Protein AF-A0A0R3PI95-F1 (afdb_monomer)

Organism: Angiostrongylus costaricensis (NCBI:txid334426)

Mean predicted aligned error: 10.12 Å

Foldseek 3Di:
DDPPPDAAADEDEQQAQNPWCVRPVAGEHCDQDHDPDQDPNTGGHRYDHDDPVCLCVVPQVVLLVVCVVCVVVVHAYEYYEDNDDDDDDLPPPCVSVVSNVVSNCVVPPVVSVRDYAYEYADDDDVRDQDLVSVLVVQPEYEYHHADSNDGPPPPDPVVCVVCLDRVLVSLQSNQVSNPNYAYEYERPDDDPVVQVVCCVVVSHVHYDYDDD

Sequence (212 aa):
MRRDEALAVAQLSHAGRQTPCAVNPNPFSCSGVQLMVEWRSMGFRKPVTLTKQQIKTEVTDRFVYAAKFAQKQGWFLCCLRRTNVPIFMVDNRMRVITQIIEAIRKEIDASTGFLVEIKNSVGFQKDGLHIDDAKIMCEVMELSGGTMAKLAFQHMRDSTRKREAFFLAFAEKIRPVSKRTVVYVTDGWRTVPAMVRTVVDGTTDDIGFGRL

Nearest PDB structures (foldseek):
  7fev-assembly1_A  TM=8.059E-01  e=5.427E-16  Ascochyta rabiei
  1kbl-assembly1_A  TM=5.146E-01  e=5.438E-03  [Clostridium] symbiosum
  2r82-assembly1_A  TM=4.834E-01  e=2.114E-02  [Clostridium] symbiosum
  5bnk-assembly1_B  TM=4.905E-01  e=4.414E-01  Plasmodium falciparum
  6uav-assembly1_A  TM=2.536E-01  e=5.861E+00  Pseudomonas viridiflava

Structure (mmCIF, N/CA/C/O backbone):
data_AF-A0A0R3PI95-F1
#
_entry.id   AF-A0A0R3PI95-F1
#
loop_
_atom_site.group_PDB
_atom_site.id
_atom_site.type_symbol
_atom_site.label_atom_id
_atom_site.label_alt_id
_atom_site.label_comp_id
_atom_site.label_asym_id
_atom_site.label_entity_id
_atom_site.label_seq_id
_atom_site.pdbx_PDB_ins_code
_atom_site.Cartn_x
_atom_site.Cartn_y
_atom_site.Cartn_z
_atom_site.occupancy
_atom_site.B_iso_or_equiv
_atom_site.auth_seq_id
_atom_site.auth_comp_id
_atom_site.auth_asym_id
_atom_site.auth_atom_id
_atom_site.pdbx_PDB_model_num
ATOM 1 N N . MET A 1 1 ? -19.170 -12.569 -12.837 1.00 43.50 1 MET A N 1
ATOM 2 C CA . MET A 1 1 ? -17.982 -13.095 -13.542 1.00 43.50 1 MET A CA 1
ATOM 3 C C . MET A 1 1 ? -17.410 -11.959 -14.381 1.00 43.50 1 MET A C 1
ATOM 5 O O . MET A 1 1 ? -18.197 -11.299 -15.053 1.00 43.50 1 MET A O 1
ATOM 9 N N . ARG A 1 2 ? -16.117 -11.627 -14.253 1.00 57.62 2 ARG A N 1
ATOM 10 C CA . ARG A 1 2 ? -15.506 -10.562 -15.074 1.00 57.62 2 ARG A CA 1
ATOM 11 C C . ARG A 1 2 ? -15.348 -11.077 -16.505 1.00 57.6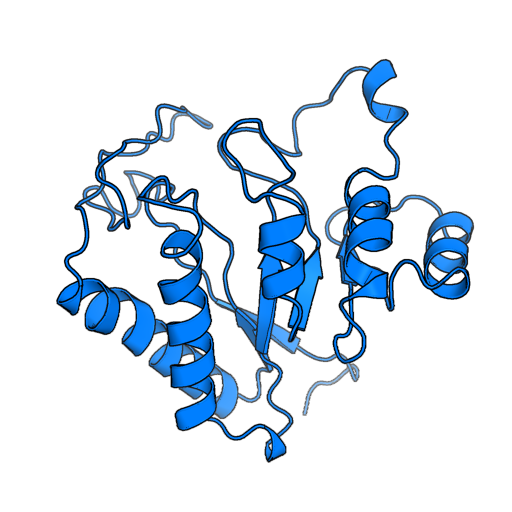2 2 ARG A C 1
ATOM 13 O O . ARG A 1 2 ? -15.027 -12.246 -16.672 1.00 57.62 2 ARG A O 1
ATOM 20 N N . ARG A 1 3 ? -15.650 -10.237 -17.498 1.00 64.88 3 ARG A N 1
ATOM 21 C CA . ARG A 1 3 ? -15.764 -10.653 -18.908 1.00 64.88 3 ARG A CA 1
ATOM 22 C C . ARG A 1 3 ? -14.422 -10.963 -19.579 1.00 64.88 3 ARG A C 1
ATOM 24 O O . ARG A 1 3 ? -14.419 -11.757 -20.506 1.00 64.88 3 ARG A O 1
ATOM 31 N N . ASP A 1 4 ? -13.321 -10.415 -19.062 1.00 81.50 4 ASP A N 1
ATOM 32 C CA . ASP A 1 4 ? -12.040 -10.366 -19.788 1.00 81.50 4 ASP A CA 1
ATOM 33 C C . ASP A 1 4 ? -10.883 -11.057 -19.039 1.00 81.50 4 ASP A C 1
ATOM 35 O O . ASP A 1 4 ? -9.730 -10.678 -19.207 1.00 81.50 4 ASP A O 1
ATOM 39 N N . GLU A 1 5 ? -11.182 -12.003 -18.137 1.00 81.81 5 GLU A N 1
ATOM 40 C CA . GLU A 1 5 ? -10.207 -12.772 -17.321 1.00 81.81 5 GLU A CA 1
ATOM 41 C C . GLU A 1 5 ? -9.282 -11.945 -16.399 1.00 81.81 5 GLU A C 1
ATOM 43 O O . GLU A 1 5 ? -8.582 -12.496 -15.551 1.00 81.81 5 GLU A O 1
ATOM 48 N N . ALA A 1 6 ? -9.335 -10.614 -16.474 1.00 81.56 6 ALA A N 1
ATOM 49 C CA . AL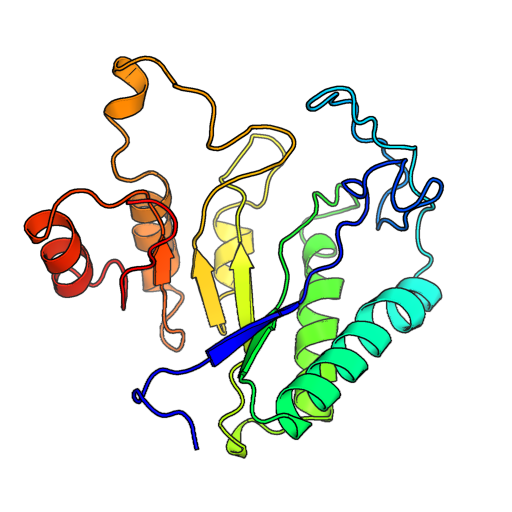A A 1 6 ? -8.528 -9.723 -15.660 1.00 81.56 6 ALA A CA 1
ATOM 50 C C . ALA A 1 6 ? -8.888 -9.787 -14.167 1.00 81.56 6 ALA A C 1
ATOM 52 O O . ALA A 1 6 ? -10.059 -9.768 -13.750 1.00 81.56 6 ALA A O 1
ATOM 53 N N . LEU A 1 7 ? -7.850 -9.748 -13.331 1.00 80.12 7 LEU A N 1
ATOM 54 C CA . LEU A 1 7 ? -8.002 -9.469 -11.914 1.00 80.12 7 LEU A CA 1
ATOM 55 C C . LEU A 1 7 ? -8.296 -7.974 -11.722 1.00 80.12 7 LEU A C 1
ATOM 57 O O . LEU A 1 7 ? -7.561 -7.113 -12.183 1.00 80.12 7 LEU A O 1
ATOM 61 N N . ALA A 1 8 ? -9.365 -7.654 -11.006 1.00 81.50 8 ALA A N 1
ATOM 62 C CA . ALA A 1 8 ? -9.692 -6.315 -10.561 1.00 81.50 8 ALA A CA 1
ATOM 63 C C . ALA A 1 8 ? -9.380 -6.228 -9.074 1.00 81.50 8 ALA A C 1
ATOM 65 O O . ALA A 1 8 ? -9.910 -6.967 -8.229 1.00 81.50 8 ALA A O 1
ATOM 66 N N . VAL A 1 9 ? -8.472 -5.306 -8.816 1.00 80.25 9 VAL A N 1
ATOM 67 C CA . VAL A 1 9 ? -7.889 -5.000 -7.528 1.00 80.25 9 VAL A CA 1
ATOM 68 C C . VAL A 1 9 ? -8.310 -3.572 -7.202 1.00 80.25 9 VAL A C 1
ATOM 70 O O . VAL A 1 9 ? -8.165 -2.671 -8.027 1.00 80.25 9 VAL A O 1
ATOM 73 N N . ALA A 1 10 ? -8.883 -3.359 -6.024 1.00 82.38 10 ALA A N 1
ATOM 74 C CA . ALA A 1 10 ? -9.245 -2.039 -5.535 1.00 82.38 10 ALA A CA 1
ATOM 75 C C . ALA A 1 10 ? -8.078 -1.451 -4.738 1.00 82.38 10 ALA A C 1
ATOM 77 O O . ALA A 1 10 ? -7.522 -2.125 -3.872 1.00 82.38 10 ALA A O 1
ATOM 78 N N . GLN A 1 11 ? -7.735 -0.186 -4.984 1.00 80.69 11 GLN A N 1
ATOM 79 C CA . GLN A 1 11 ? -6.771 0.533 -4.155 1.00 80.69 11 GLN A CA 1
ATOM 80 C C . GLN A 1 11 ? -7.492 1.265 -3.018 1.00 80.69 11 GLN A C 1
ATOM 82 O O . GLN A 1 11 ? -8.232 2.220 -3.261 1.00 80.69 11 GLN A O 1
ATOM 87 N N . LEU A 1 12 ? -7.222 0.882 -1.769 1.00 81.94 12 LEU A N 1
ATOM 88 C CA . LEU A 1 12 ? -7.669 1.642 -0.601 1.00 81.94 12 LEU A CA 1
ATOM 89 C C . LEU A 1 12 ? -6.598 2.645 -0.180 1.00 81.94 12 LEU A C 1
ATOM 91 O O . LEU A 1 12 ? -5.430 2.304 0.023 1.00 81.94 12 LEU A O 1
ATOM 95 N N . SER A 1 13 ? -7.002 3.904 -0.022 1.00 82.19 13 SER A N 1
ATOM 96 C CA . SER A 1 13 ? -6.094 4.987 0.347 1.00 82.19 13 SER A CA 1
ATOM 97 C C . SER A 1 13 ? -6.713 5.926 1.375 1.00 82.19 13 SER A C 1
ATOM 99 O O . SER A 1 13 ? -7.922 6.137 1.411 1.00 82.19 13 SER A O 1
ATOM 101 N N . HIS A 1 14 ? -5.852 6.505 2.208 1.00 80.81 14 HIS A N 1
ATOM 102 C CA . HIS A 1 14 ? -6.208 7.559 3.146 1.00 80.81 14 HIS A CA 1
ATOM 103 C C . HIS A 1 14 ? -5.220 8.705 2.948 1.00 80.81 14 HIS A C 1
ATOM 105 O O . HIS A 1 14 ? -4.046 8.551 3.270 1.00 80.81 14 HIS A O 1
ATOM 111 N N . ALA A 1 15 ? -5.683 9.840 2.415 1.00 79.81 15 ALA A N 1
ATOM 112 C CA . ALA A 1 15 ? -4.832 10.947 1.958 1.00 79.81 15 ALA A CA 1
ATOM 113 C C . ALA A 1 15 ? -4.095 11.695 3.092 1.00 79.81 15 ALA A C 1
ATOM 115 O O . ALA A 1 15 ? -3.121 12.413 2.846 1.00 79.81 15 ALA A O 1
ATOM 116 N N . GLY A 1 16 ? -4.526 11.527 4.342 1.00 84.75 16 GLY A N 1
ATOM 117 C CA . GLY A 1 16 ? -3.845 12.083 5.508 1.00 84.75 16 GLY A CA 1
ATOM 118 C C . GLY A 1 16 ? -3.628 13.596 5.389 1.00 84.75 16 GLY A C 1
ATOM 119 O O . GLY A 1 16 ? -4.492 14.327 4.904 1.00 84.75 16 GLY A O 1
ATOM 120 N N . ARG A 1 17 ? -2.418 14.069 5.710 1.00 82.56 17 ARG A N 1
ATOM 121 C CA . ARG A 1 17 ? -2.024 15.483 5.536 1.00 82.56 17 ARG A CA 1
ATOM 122 C C . ARG A 1 17 ? -1.996 15.991 4.085 1.00 82.56 17 ARG A C 1
ATOM 124 O O . ARG A 1 17 ? -1.762 17.174 3.871 1.00 82.56 17 ARG A O 1
ATOM 131 N N . GLN A 1 18 ? -2.163 15.108 3.099 1.00 82.19 18 GLN A N 1
ATOM 132 C CA . GLN A 1 18 ? -2.268 15.447 1.675 1.00 82.19 18 GLN A CA 1
ATOM 133 C C . GLN A 1 18 ? -3.729 15.529 1.215 1.00 82.19 18 GLN A C 1
ATOM 135 O O . GLN A 1 18 ? -3.994 15.558 0.017 1.00 82.19 18 GLN A O 1
ATOM 140 N N . THR A 1 19 ? -4.689 15.533 2.140 1.00 86.06 19 THR A N 1
ATOM 141 C CA . THR A 1 19 ? -6.094 15.764 1.800 1.00 86.06 19 THR A CA 1
ATOM 142 C C . THR A 1 19 ? -6.282 17.236 1.423 1.00 86.06 19 THR A C 1
ATOM 144 O O . THR A 1 19 ? -5.950 18.100 2.242 1.00 86.06 19 THR A O 1
ATOM 147 N N . PRO A 1 20 ? -6.788 17.555 0.217 1.00 86.69 20 PRO A N 1
ATOM 148 C CA . PRO A 1 20 ? -7.028 18.938 -0.185 1.00 86.69 20 PRO A CA 1
ATOM 149 C C . PRO A 1 20 ? -7.983 19.643 0.780 1.00 86.69 20 PRO A C 1
ATOM 151 O O . PRO A 1 20 ? -8.961 19.042 1.230 1.00 86.69 20 PRO A O 1
ATOM 154 N N . CYS A 1 21 ? -7.747 20.930 1.050 1.00 86.62 21 CYS A N 1
ATOM 155 C CA . CYS A 1 21 ? -8.585 21.710 1.966 1.00 86.62 21 CYS A CA 1
ATOM 156 C C . CYS A 1 21 ? -10.067 21.745 1.556 1.00 86.62 21 CYS A C 1
ATOM 158 O O . CYS A 1 21 ? -10.932 21.780 2.425 1.00 86.62 21 CYS A O 1
ATOM 160 N N . ALA A 1 22 ? -10.348 21.688 0.251 1.00 88.50 22 ALA A N 1
ATOM 161 C CA . ALA A 1 22 ? -11.697 21.635 -0.303 1.00 88.50 22 ALA A CA 1
ATOM 162 C C . ALA A 1 22 ? -12.422 20.304 -0.025 1.00 88.50 22 ALA A C 1
ATOM 164 O O . ALA A 1 22 ? -13.645 20.267 -0.036 1.00 88.50 22 ALA A O 1
ATOM 165 N N . VAL A 1 23 ? -11.679 19.217 0.222 1.00 89.50 23 VAL A N 1
ATOM 166 C CA . VAL A 1 23 ? -12.239 17.893 0.546 1.00 89.50 23 VAL A CA 1
ATOM 167 C C . VAL A 1 23 ? -12.442 17.754 2.050 1.00 89.50 23 VAL A C 1
ATOM 169 O O . VAL A 1 23 ? -13.496 17.316 2.500 1.00 89.50 23 VAL A O 1
ATOM 172 N N . ASN A 1 24 ? -11.428 18.114 2.838 1.00 89.00 24 ASN A N 1
ATOM 173 C CA . ASN A 1 24 ? -11.523 18.136 4.290 1.00 89.00 24 ASN A CA 1
ATOM 174 C C . ASN A 1 24 ? -10.611 19.243 4.848 1.00 89.00 24 ASN A C 1
ATOM 176 O O . ASN A 1 24 ? -9.387 19.141 4.708 1.00 89.00 24 ASN A O 1
ATOM 180 N N . PRO A 1 25 ? -11.163 20.280 5.505 1.00 88.12 25 PRO A N 1
ATOM 181 C CA . PRO A 1 25 ? -10.362 21.350 6.091 1.00 88.12 25 PRO A CA 1
ATOM 182 C C . PRO A 1 25 ? -9.597 20.915 7.351 1.00 88.12 25 PRO A C 1
ATOM 184 O O . PRO A 1 25 ? -8.635 21.583 7.719 1.00 88.12 25 PRO A O 1
ATOM 187 N N . ASN A 1 26 ? -9.981 19.803 7.985 1.00 89.69 26 ASN A N 1
ATOM 188 C CA . ASN A 1 26 ? -9.370 19.265 9.203 1.00 89.69 26 ASN A CA 1
ATOM 189 C C . ASN A 1 26 ? -8.971 17.791 9.001 1.00 89.69 26 ASN A C 1
ATOM 191 O O . ASN A 1 26 ? -9.555 16.896 9.619 1.00 89.69 26 ASN A O 1
ATOM 195 N N . PRO A 1 27 ? -8.013 17.489 8.106 1.00 88.81 27 PRO A N 1
ATOM 196 C CA . PRO A 1 27 ? -7.659 16.108 7.822 1.00 88.81 27 PRO A CA 1
ATOM 197 C C . PRO A 1 27 ? -6.919 15.463 8.990 1.00 88.81 27 PRO A C 1
ATOM 199 O O . PRO A 1 27 ? -6.141 16.114 9.683 1.00 88.81 27 PRO A O 1
ATOM 202 N N . PHE A 1 28 ? -7.101 14.160 9.178 1.00 88.00 28 PHE A N 1
ATOM 203 C CA . PHE A 1 28 ? -6.319 13.410 10.152 1.00 88.00 28 PHE A CA 1
ATOM 204 C C . PHE A 1 28 ? -4.924 13.076 9.628 1.00 88.00 28 PHE A C 1
ATOM 206 O O . PHE A 1 28 ? -4.723 12.829 8.440 1.00 88.00 28 PHE A O 1
ATOM 213 N N . SER A 1 29 ? -3.943 13.036 10.523 1.00 83.81 29 SER A N 1
ATOM 214 C CA . SER A 1 29 ? -2.590 12.582 10.214 1.00 83.81 29 SER A CA 1
ATOM 215 C C . SER A 1 29 ? -1.937 11.999 11.459 1.00 83.81 29 SER A C 1
ATOM 217 O O . SER A 1 29 ? -2.287 12.326 12.591 1.00 83.81 29 SER A O 1
ATOM 219 N N . CYS A 1 30 ? -0.924 11.166 11.254 1.00 75.62 30 CYS A N 1
ATOM 220 C CA . CYS A 1 30 ? -0.059 10.718 12.337 1.00 75.62 30 CYS A CA 1
ATOM 221 C C . CYS A 1 30 ? 0.865 11.834 12.846 1.00 75.62 30 CYS A C 1
ATOM 223 O O . CYS A 1 30 ? 1.532 11.620 13.841 1.00 75.62 30 CYS A O 1
ATOM 225 N N . SER A 1 31 ? 0.935 12.992 12.176 1.00 73.12 31 SER A N 1
ATOM 226 C CA . SER A 1 31 ? 1.684 14.176 12.615 1.00 73.12 31 SER A CA 1
ATOM 227 C C . SER A 1 31 ? 0.885 15.452 12.387 1.00 73.12 31 SER A C 1
ATOM 229 O O . SER A 1 31 ? 0.212 15.570 11.366 1.00 73.12 31 SER A O 1
ATOM 231 N N . GLY A 1 32 ? 1.039 16.440 13.270 1.00 81.44 32 GLY A N 1
ATOM 232 C CA . GLY A 1 32 ? 0.461 17.782 13.119 1.00 81.44 32 GLY A CA 1
ATOM 233 C C . GLY A 1 32 ? 1.214 18.686 12.132 1.00 81.44 32 GLY A C 1
ATOM 234 O O . GLY A 1 32 ? 1.062 19.907 12.183 1.00 81.44 32 GLY A O 1
ATOM 235 N N . VAL A 1 33 ? 2.073 18.117 11.276 1.00 81.50 33 VAL A N 1
ATOM 236 C CA . VAL A 1 33 ? 2.921 18.866 10.338 1.00 81.50 33 VAL A CA 1
ATOM 237 C C . VAL A 1 33 ? 2.165 19.099 9.035 1.00 81.50 33 VAL A C 1
ATOM 239 O O . VAL A 1 33 ? 1.917 18.159 8.272 1.00 81.50 33 VAL A O 1
ATOM 242 N N . GLN A 1 34 ? 1.848 20.361 8.759 1.00 83.50 34 GLN A N 1
ATOM 243 C CA . GLN A 1 34 ? 1.196 20.784 7.523 1.00 83.50 34 GLN A CA 1
ATOM 244 C C . GLN A 1 34 ? 2.077 20.512 6.296 1.00 83.50 34 GLN A C 1
ATOM 246 O O . GLN A 1 34 ? 3.303 20.625 6.345 1.00 83.50 34 GLN A O 1
ATOM 251 N N . LEU A 1 35 ? 1.445 20.143 5.181 1.00 80.50 35 LEU A N 1
ATOM 252 C CA . LEU A 1 35 ? 2.115 20.095 3.888 1.00 80.50 35 LEU A CA 1
ATOM 253 C C . LEU A 1 35 ? 2.125 21.504 3.276 1.00 80.50 35 LEU A C 1
ATOM 255 O O . LEU A 1 35 ? 1.092 21.990 2.830 1.00 80.50 35 LEU A O 1
ATOM 259 N N . MET A 1 36 ? 3.298 22.138 3.241 1.00 78.88 36 MET A N 1
ATOM 260 C CA . MET A 1 36 ? 3.493 23.496 2.707 1.00 78.88 36 MET A CA 1
ATOM 261 C C . MET A 1 36 ? 3.734 23.495 1.190 1.00 78.88 36 MET A C 1
ATOM 263 O O . MET A 1 36 ? 4.695 24.080 0.703 1.00 78.88 36 MET A O 1
ATOM 267 N N . VAL A 1 37 ? 2.899 22.769 0.447 1.00 73.25 37 VAL A N 1
ATOM 268 C CA . VAL A 1 37 ? 2.971 22.691 -1.019 1.00 73.25 37 VAL A CA 1
ATOM 269 C C . VAL A 1 37 ? 1.645 23.168 -1.581 1.00 73.25 37 VAL A C 1
ATOM 271 O O . VAL A 1 37 ? 0.600 22.669 -1.177 1.00 73.25 37 VAL A O 1
ATOM 274 N N . GLU A 1 38 ? 1.684 24.101 -2.523 1.00 66.00 38 GLU A N 1
ATOM 275 C CA . GLU A 1 38 ? 0.506 24.500 -3.289 1.00 66.00 38 GLU A CA 1
ATOM 276 C C . GLU A 1 38 ? 0.494 23.752 -4.621 1.00 66.00 38 GLU A C 1
ATOM 278 O O . GLU A 1 38 ? 1.481 23.741 -5.360 1.00 66.00 38 GLU A O 1
ATOM 283 N N . TRP A 1 39 ? -0.621 23.091 -4.930 1.00 60.69 39 TRP A N 1
ATOM 284 C CA . TRP A 1 39 ? -0.792 22.366 -6.187 1.00 60.69 39 TRP A CA 1
ATOM 285 C C . TRP A 1 39 ? -2.040 22.862 -6.902 1.00 60.69 39 TRP A C 1
ATOM 287 O O . TRP A 1 39 ? -3.135 22.670 -6.391 1.00 60.69 39 TRP A O 1
ATOM 297 N N . ARG A 1 40 ? -1.899 23.480 -8.084 1.00 64.06 40 ARG A N 1
ATOM 298 C CA . ARG A 1 40 ? -3.032 24.009 -8.879 1.00 64.06 40 ARG A CA 1
ATOM 299 C C . ARG A 1 40 ? -4.026 24.833 -8.037 1.00 64.06 40 ARG A C 1
ATOM 301 O O . ARG A 1 40 ? -5.230 24.602 -8.101 1.00 64.06 40 ARG A O 1
ATOM 308 N N . SER A 1 41 ? -3.509 25.730 -7.195 1.00 66.31 41 SER A N 1
ATOM 309 C CA . SER A 1 41 ? -4.297 26.547 -6.251 1.00 66.31 41 SER A CA 1
ATOM 310 C C . SER A 1 41 ? -5.027 25.763 -5.146 1.00 66.31 41 SER A C 1
ATOM 312 O O . SER A 1 41 ? -5.801 26.337 -4.384 1.00 66.31 41 SER A O 1
ATOM 314 N N . MET A 1 42 ? -4.773 24.458 -5.012 1.00 71.19 42 MET A N 1
ATOM 315 C CA . MET A 1 42 ? -5.217 23.651 -3.879 1.00 71.19 42 MET A CA 1
ATOM 316 C C . MET A 1 42 ? -4.185 23.739 -2.755 1.00 71.19 42 MET A C 1
ATOM 318 O O . MET A 1 42 ? -3.021 23.363 -2.927 1.00 71.19 42 MET A O 1
ATOM 322 N N . GLY A 1 43 ? -4.638 24.207 -1.593 1.00 82.12 43 GLY A N 1
ATOM 323 C CA . GLY A 1 43 ? -3.865 24.195 -0.356 1.00 82.12 43 GLY A CA 1
ATOM 324 C C . GLY A 1 43 ? -4.154 22.958 0.497 1.00 82.12 43 GLY A C 1
ATOM 325 O O . GLY A 1 43 ? -5.231 22.360 0.428 1.00 82.12 43 GLY A O 1
ATOM 326 N N . PHE A 1 44 ? -3.205 22.607 1.361 1.00 86.94 44 PHE A N 1
ATOM 327 C CA . PHE A 1 44 ? -3.380 21.592 2.402 1.00 86.94 44 PHE A CA 1
ATOM 328 C C . PHE A 1 44 ? -3.423 22.278 3.765 1.00 86.94 44 PHE A C 1
ATOM 330 O O . PHE A 1 44 ? -2.597 23.145 4.055 1.00 86.94 44 PHE A O 1
ATOM 337 N N . ARG A 1 45 ? -4.393 21.913 4.608 1.00 88.38 45 ARG A N 1
ATOM 338 C CA . ARG A 1 45 ? -4.521 22.458 5.969 1.00 88.38 45 ARG A CA 1
ATOM 339 C C . ARG A 1 45 ? -3.654 21.679 6.956 1.00 88.38 45 ARG A C 1
ATOM 341 O O . ARG A 1 45 ? -3.246 20.546 6.693 1.00 88.38 45 ARG A O 1
ATOM 348 N N . LYS A 1 46 ? -3.363 22.300 8.103 1.00 88.44 46 LYS A N 1
ATOM 349 C CA . LYS A 1 46 ? -2.691 21.630 9.217 1.00 88.44 46 LYS A CA 1
ATOM 350 C C . LYS A 1 46 ? -3.577 20.472 9.699 1.00 88.44 46 LYS A C 1
ATOM 352 O O . LYS A 1 46 ? -4.724 20.721 10.060 1.00 88.44 46 LYS A O 1
ATOM 357 N N . PRO A 1 47 ? -3.082 19.226 9.683 1.00 88.56 47 PRO A N 1
ATOM 358 C CA . PRO A 1 47 ? -3.893 18.087 10.072 1.00 88.56 47 PRO A CA 1
ATOM 359 C C . PRO A 1 47 ? -4.069 18.000 11.592 1.00 88.56 47 PRO A C 1
ATOM 361 O O . PRO A 1 47 ? -3.217 18.451 12.362 1.00 88.56 47 PRO A O 1
ATOM 364 N N . VAL A 1 48 ? -5.144 17.338 12.013 1.00 90.25 48 VAL A N 1
ATOM 365 C CA . VAL A 1 48 ? -5.354 16.914 13.398 1.00 90.25 48 VAL A CA 1
ATOM 366 C C . VAL A 1 48 ? -4.502 15.671 13.661 1.00 90.25 48 VAL A C 1
ATOM 368 O O . VAL A 1 48 ? -4.600 14.673 12.940 1.00 90.25 48 VAL A O 1
ATOM 371 N N . THR A 1 49 ? -3.651 15.734 14.687 1.00 89.06 49 THR A N 1
ATOM 372 C CA . THR A 1 49 ? -2.819 14.597 15.103 1.00 89.06 49 THR A CA 1
ATOM 373 C C . THR A 1 49 ? -3.692 13.530 15.753 1.00 89.06 49 THR A C 1
ATOM 375 O O . THR A 1 49 ? -4.338 13.793 16.764 1.00 89.06 49 THR A O 1
ATOM 378 N N . LEU A 1 50 ? -3.685 12.320 15.197 1.00 86.19 50 LEU A N 1
ATOM 379 C CA . LEU A 1 50 ? -4.425 11.187 15.749 1.00 86.19 50 LEU A CA 1
ATOM 380 C C . LEU A 1 50 ? -3.803 10.684 17.059 1.00 86.19 50 LEU A C 1
ATOM 382 O O . LEU A 1 50 ? -2.591 10.463 17.142 1.00 86.19 50 LEU A O 1
ATOM 386 N N . THR A 1 51 ? -4.641 10.411 18.059 1.00 88.31 51 THR A N 1
ATOM 387 C CA . THR A 1 51 ? -4.245 9.614 19.231 1.00 88.31 51 THR A CA 1
ATOM 388 C C . THR A 1 51 ? -4.109 8.132 18.864 1.00 88.31 51 THR A C 1
ATOM 390 O O . THR A 1 51 ? -4.628 7.679 17.845 1.00 88.31 51 THR A O 1
ATOM 393 N N . LYS A 1 52 ? -3.456 7.323 19.714 1.00 84.06 52 LYS A N 1
ATOM 394 C CA . LYS A 1 52 ? -3.357 5.863 19.496 1.00 84.06 52 LYS A CA 1
ATOM 395 C C . LYS A 1 52 ? -4.731 5.197 19.346 1.00 84.06 52 LYS A C 1
ATOM 397 O O . LYS A 1 52 ? -4.886 4.311 18.512 1.00 84.06 52 LYS A O 1
ATOM 402 N N . GLN A 1 53 ? -5.718 5.640 20.125 1.00 87.50 53 GLN A N 1
ATOM 403 C CA . GLN A 1 53 ? -7.086 5.132 20.045 1.00 87.50 53 GLN A CA 1
ATOM 404 C C . GLN A 1 53 ? -7.749 5.525 18.721 1.00 87.50 53 GLN A C 1
ATOM 406 O O . GLN A 1 53 ? -8.347 4.676 18.067 1.00 87.50 53 GLN A O 1
ATOM 411 N N . GLN A 1 54 ? -7.565 6.772 18.281 1.00 88.38 54 GLN A N 1
ATOM 412 C CA . GLN A 1 54 ? -8.097 7.234 17.000 1.00 88.38 54 GLN A CA 1
ATOM 413 C C . GLN A 1 54 ? -7.401 6.585 15.800 1.00 88.38 54 GLN A C 1
ATOM 415 O O . GLN A 1 54 ? -8.034 6.388 14.777 1.00 88.38 54 GLN A O 1
ATOM 420 N N . ILE A 1 55 ? -6.126 6.195 15.891 1.00 86.69 55 ILE A N 1
ATOM 421 C CA . ILE A 1 55 ? -5.490 5.397 14.828 1.00 86.69 55 ILE A CA 1
ATOM 422 C C . ILE A 1 55 ? -6.257 4.086 14.628 1.00 86.69 55 ILE A C 1
ATOM 424 O O . ILE A 1 55 ? -6.521 3.696 13.493 1.00 86.69 55 ILE A O 1
ATOM 428 N N . LYS A 1 56 ? -6.661 3.430 15.721 1.00 86.88 56 LYS A N 1
ATOM 429 C CA . LYS A 1 56 ? -7.461 2.211 15.628 1.00 86.88 56 LYS A CA 1
ATOM 430 C C . LYS A 1 56 ? -8.817 2.494 14.969 1.00 86.88 56 LYS A C 1
ATOM 432 O O . LYS A 1 56 ? -9.134 1.857 13.971 1.00 86.88 56 LYS A O 1
ATOM 437 N N . THR A 1 57 ? -9.587 3.449 15.492 1.00 89.62 57 THR A N 1
ATOM 438 C CA . THR A 1 57 ? -10.976 3.674 15.047 1.00 89.62 57 THR A CA 1
ATOM 439 C C . THR A 1 57 ? -11.078 4.393 13.702 1.00 89.62 57 THR A C 1
ATOM 441 O O . THR A 1 57 ? -11.902 4.035 12.867 1.00 89.62 57 THR A O 1
ATOM 444 N N . GLU A 1 58 ? -10.232 5.395 13.458 1.00 86.75 58 GLU A N 1
ATOM 445 C CA . GLU A 1 58 ? -10.301 6.262 12.274 1.00 86.75 58 GLU A CA 1
ATOM 446 C C . GLU A 1 58 ? -9.479 5.753 11.094 1.00 86.75 58 GLU A C 1
ATOM 448 O O . GLU A 1 58 ? -9.701 6.186 9.965 1.00 86.75 58 GLU A O 1
ATOM 453 N N . VAL A 1 59 ? -8.532 4.843 11.330 1.00 87.31 59 VAL A N 1
ATOM 454 C CA . VAL A 1 59 ? -7.686 4.288 10.271 1.00 87.31 59 VAL A CA 1
ATOM 455 C C . VAL A 1 59 ? -7.917 2.789 10.168 1.00 87.31 59 VAL A C 1
ATOM 457 O O . VAL A 1 59 ? -8.550 2.344 9.214 1.00 87.31 59 VAL A O 1
ATOM 460 N N . THR A 1 60 ? -7.460 2.006 11.145 1.00 88.56 60 THR A N 1
ATOM 461 C CA . THR A 1 60 ? -7.452 0.539 11.048 1.00 88.56 60 THR A CA 1
ATOM 462 C C . THR A 1 60 ? -8.843 -0.047 10.823 1.00 88.56 60 THR A C 1
ATOM 464 O O . THR A 1 60 ? -9.052 -0.745 9.832 1.00 88.56 60 THR A O 1
ATOM 467 N N . ASP A 1 61 ? -9.810 0.284 11.679 1.00 91.44 61 ASP A N 1
ATOM 468 C CA . ASP A 1 61 ? -11.167 -0.268 11.608 1.00 91.44 61 ASP A CA 1
ATOM 469 C C . ASP A 1 61 ? -11.869 0.139 10.292 1.00 91.44 61 ASP A C 1
ATOM 471 O O . ASP A 1 61 ? -12.607 -0.651 9.698 1.00 91.44 61 ASP A O 1
ATOM 475 N N . ARG A 1 62 ? -11.574 1.337 9.762 1.00 92.38 62 ARG A N 1
ATOM 476 C CA . ARG A 1 62 ? -12.103 1.804 8.467 1.00 92.38 62 ARG A CA 1
ATOM 477 C C . ARG A 1 62 ? -11.485 1.071 7.274 1.00 92.38 62 ARG A C 1
ATOM 479 O O . ARG A 1 62 ? -12.207 0.738 6.335 1.00 92.38 62 ARG A O 1
ATOM 486 N N . PHE A 1 63 ? -10.179 0.792 7.304 1.00 90.69 63 PHE A N 1
ATOM 487 C CA . PHE A 1 63 ? -9.525 -0.034 6.281 1.00 90.69 63 PHE A CA 1
ATOM 488 C C . PHE A 1 63 ? -10.070 -1.462 6.287 1.00 90.69 63 PHE A C 1
ATOM 490 O O . PHE A 1 63 ? -10.356 -2.001 5.222 1.00 90.69 63 PHE A O 1
ATOM 497 N N . VAL A 1 64 ? -10.279 -2.044 7.470 1.00 92.44 64 VAL A N 1
ATOM 498 C CA . VAL A 1 64 ? -10.903 -3.366 7.623 1.00 92.44 64 VAL A CA 1
ATOM 499 C C . VAL A 1 64 ? -12.318 -3.372 7.051 1.00 92.44 64 VAL A C 1
ATOM 501 O O . VAL A 1 64 ? -12.652 -4.246 6.254 1.00 92.44 64 VAL A O 1
ATOM 504 N N . TYR A 1 65 ? -13.141 -2.378 7.395 1.00 94.12 65 TYR A N 1
ATOM 505 C CA . TYR A 1 65 ? -14.489 -2.249 6.841 1.00 94.12 65 TYR A CA 1
ATOM 506 C C . TYR A 1 65 ? -14.471 -2.192 5.307 1.00 94.12 65 TYR A C 1
ATOM 508 O O . TYR A 1 65 ? -15.186 -2.946 4.645 1.00 94.12 65 TYR A O 1
ATOM 516 N N . ALA A 1 66 ? -13.618 -1.339 4.738 1.00 91.50 66 ALA A N 1
ATOM 517 C CA . ALA A 1 66 ? -13.495 -1.191 3.294 1.00 91.50 66 ALA A CA 1
ATOM 518 C C . ALA A 1 66 ? -12.955 -2.465 2.616 1.00 91.50 66 ALA A C 1
ATOM 520 O O . ALA A 1 66 ? -13.433 -2.823 1.542 1.00 91.50 66 ALA A O 1
ATOM 521 N N . ALA A 1 67 ? -12.027 -3.188 3.252 1.00 89.75 67 ALA A N 1
ATOM 522 C CA . ALA A 1 67 ? -11.520 -4.471 2.766 1.00 89.75 67 ALA A CA 1
ATOM 523 C C . ALA A 1 67 ? -12.618 -5.545 2.734 1.00 89.75 67 ALA A C 1
ATOM 525 O O . ALA A 1 67 ? -12.798 -6.208 1.714 1.00 89.75 67 ALA A O 1
ATOM 526 N N . LYS A 1 68 ? -13.410 -5.666 3.808 1.00 91.50 68 LYS A N 1
ATOM 527 C CA . LYS A 1 68 ? -14.556 -6.591 3.874 1.00 91.50 68 LYS A CA 1
ATOM 528 C C . LYS A 1 68 ? -15.604 -6.251 2.822 1.00 91.50 68 LYS A C 1
ATOM 530 O O . LYS A 1 68 ? -16.154 -7.140 2.175 1.00 91.50 68 LYS A O 1
ATOM 535 N N . PHE A 1 69 ? -15.867 -4.960 2.625 1.00 92.12 69 PHE A N 1
ATOM 536 C CA . PHE A 1 69 ? -16.769 -4.506 1.576 1.00 92.12 69 PHE A CA 1
ATOM 537 C C . PHE A 1 69 ? -16.238 -4.875 0.184 1.00 92.12 69 PHE A C 1
ATOM 539 O O . PHE A 1 69 ? -16.976 -5.461 -0.602 1.00 92.12 69 PHE A O 1
ATOM 546 N N . ALA A 1 70 ? -14.959 -4.613 -0.103 1.00 88.31 70 ALA A N 1
ATOM 547 C CA . ALA A 1 70 ? -14.322 -4.977 -1.369 1.00 88.31 70 ALA A CA 1
ATOM 548 C C . ALA A 1 70 ? -14.400 -6.490 -1.637 1.00 88.31 70 ALA A C 1
ATOM 550 O O . ALA A 1 70 ? -14.844 -6.894 -2.713 1.00 88.31 70 ALA A O 1
ATOM 551 N N . GLN A 1 71 ? -14.072 -7.316 -0.639 1.00 87.06 71 GLN A N 1
ATOM 552 C CA . GLN A 1 71 ? -14.172 -8.773 -0.731 1.00 87.06 71 GLN A CA 1
ATOM 553 C C . GLN A 1 71 ? -15.606 -9.223 -1.045 1.00 87.06 71 GLN A C 1
ATOM 555 O O . GLN A 1 71 ? -15.816 -10.012 -1.965 1.00 87.06 71 GLN A O 1
ATOM 560 N N . LYS A 1 72 ? -16.609 -8.681 -0.338 1.00 88.75 72 LYS A N 1
ATOM 561 C CA . LYS A 1 72 ? -18.029 -9.000 -0.566 1.00 88.75 72 LYS A CA 1
ATOM 562 C C . LYS A 1 72 ? -18.488 -8.663 -1.988 1.00 88.75 72 LYS A C 1
ATOM 564 O O . LYS A 1 72 ? -19.354 -9.343 -2.528 1.00 88.75 72 LYS A O 1
ATOM 569 N N . GLN A 1 73 ? -17.909 -7.627 -2.591 1.00 88.62 73 GLN A N 1
ATOM 570 C CA . GLN A 1 73 ? -18.195 -7.213 -3.965 1.00 88.62 73 GLN A CA 1
ATOM 571 C C . GLN A 1 73 ? -17.335 -7.954 -5.012 1.00 88.62 73 GLN A C 1
ATOM 573 O O . GLN A 1 73 ? -17.403 -7.633 -6.198 1.00 88.62 73 GLN A O 1
ATOM 578 N N . GLY A 1 74 ? -16.513 -8.927 -4.602 1.00 81.50 74 GLY A N 1
ATOM 579 C CA . GLY A 1 74 ? -15.661 -9.713 -5.497 1.00 81.50 74 GLY A CA 1
ATOM 580 C C . GLY A 1 74 ? -14.423 -8.969 -6.004 1.00 81.50 74 GLY A C 1
ATOM 581 O O . GLY A 1 74 ? -13.899 -9.306 -7.065 1.00 81.50 74 GLY A O 1
ATOM 582 N N . TRP A 1 75 ? -13.965 -7.938 -5.291 1.00 77.81 75 TRP A N 1
ATOM 583 C CA . TRP A 1 75 ? -12.698 -7.251 -5.559 1.00 77.81 75 TRP A CA 1
ATOM 584 C C . TRP A 1 75 ? -11.569 -7.858 -4.728 1.00 77.81 75 TRP A C 1
ATOM 586 O O . TRP A 1 75 ? -11.801 -8.355 -3.631 1.00 77.81 75 TRP A O 1
ATOM 596 N N . PHE A 1 76 ? -10.344 -7.775 -5.242 1.00 65.81 76 PHE A N 1
ATOM 597 C CA . PHE A 1 76 ? -9.109 -8.027 -4.487 1.00 65.81 76 PHE A CA 1
ATOM 598 C C . PHE A 1 76 ? -8.546 -6.688 -3.979 1.00 65.81 76 PHE A C 1
ATOM 600 O O . PHE A 1 76 ? -9.010 -5.641 -4.436 1.00 65.81 76 PHE A O 1
ATOM 607 N N . LEU A 1 77 ? -7.583 -6.673 -3.049 1.00 60.12 77 LEU A N 1
ATOM 608 C CA . LEU A 1 77 ? -7.159 -5.436 -2.380 1.00 60.12 77 LEU A CA 1
ATOM 609 C C . LEU A 1 77 ? -5.676 -5.073 -2.557 1.00 60.12 77 LEU A C 1
ATOM 611 O O . LEU A 1 77 ? -4.774 -5.826 -2.207 1.00 60.12 77 LEU A O 1
ATOM 615 N N . CYS A 1 78 ? -5.446 -3.829 -2.977 1.00 54.81 78 CYS A N 1
ATOM 616 C CA . CYS A 1 78 ? -4.185 -3.107 -2.853 1.00 54.81 78 CYS A CA 1
ATOM 617 C C . CYS A 1 78 ? -4.315 -2.091 -1.705 1.00 54.81 78 CYS A C 1
ATOM 619 O O . CYS A 1 78 ? -5.088 -1.127 -1.750 1.00 54.81 78 CYS A O 1
ATOM 621 N N . CYS A 1 79 ? -3.586 -2.336 -0.625 1.00 52.91 79 CYS A N 1
ATOM 622 C CA . CYS A 1 79 ? -3.510 -1.487 0.548 1.00 52.91 79 CYS A CA 1
ATOM 623 C C . CYS A 1 79 ? -2.448 -0.386 0.379 1.00 52.91 79 CYS A C 1
ATOM 625 O O . CYS A 1 79 ? -1.262 -0.627 0.186 1.00 52.91 79 CYS A O 1
ATOM 627 N N . LEU A 1 80 ? -2.880 0.849 0.641 1.00 50.47 80 LEU A N 1
ATOM 628 C CA . LEU A 1 80 ? -2.073 1.944 1.187 1.00 50.47 80 LEU A CA 1
ATOM 629 C C . LEU A 1 80 ? -1.089 2.622 0.229 1.00 50.47 80 LEU A C 1
ATOM 631 O O . LEU A 1 80 ? 0.037 2.187 0.035 1.00 50.47 80 LEU A O 1
ATOM 635 N N . ARG A 1 81 ? -1.450 3.840 -0.189 1.00 41.62 81 ARG A N 1
ATOM 636 C CA . ARG A 1 81 ? -0.483 4.882 -0.554 1.00 41.62 81 ARG A CA 1
ATOM 637 C C . ARG A 1 81 ? -0.023 5.601 0.719 1.00 41.62 81 ARG A C 1
ATOM 639 O O . ARG A 1 81 ? -0.841 6.189 1.426 1.00 41.62 81 ARG A O 1
ATOM 646 N N . ARG A 1 82 ? 1.281 5.590 1.016 1.00 41.81 82 ARG A N 1
ATOM 647 C CA . ARG A 1 82 ? 1.848 6.279 2.190 1.00 41.81 82 ARG A CA 1
ATOM 648 C C . ARG A 1 82 ? 1.731 7.799 2.028 1.00 41.81 82 ARG A C 1
ATOM 650 O O . ARG A 1 82 ? 2.443 8.408 1.234 1.00 41.81 82 ARG A O 1
ATOM 657 N N . THR A 1 83 ? 0.880 8.444 2.819 1.00 33.47 83 THR A N 1
ATOM 658 C CA . THR A 1 83 ? 0.854 9.911 2.914 1.00 33.47 83 THR A CA 1
ATOM 659 C C . THR A 1 83 ? 1.839 10.340 3.978 1.00 33.47 83 THR A C 1
ATOM 661 O O . THR A 1 83 ? 1.541 10.236 5.161 1.00 33.47 83 THR A O 1
ATOM 664 N N . ASN A 1 84 ? 3.039 10.732 3.539 1.00 34.44 84 ASN A N 1
ATOM 665 C CA . ASN A 1 84 ? 4.187 11.173 4.337 1.00 34.44 84 ASN A CA 1
ATOM 666 C C . ASN A 1 84 ? 3.888 11.389 5.833 1.00 34.44 84 ASN A C 1
ATOM 668 O O . ASN A 1 84 ? 3.405 12.457 6.211 1.00 34.44 84 ASN A O 1
ATOM 672 N N . VAL A 1 85 ? 4.225 10.406 6.666 1.00 33.28 85 VAL A N 1
ATOM 673 C CA . VAL A 1 85 ? 4.204 10.511 8.129 1.00 33.28 85 VAL A CA 1
ATOM 674 C C . VAL A 1 85 ? 5.627 10.798 8.608 1.00 33.28 85 VAL A C 1
ATOM 676 O O . VAL A 1 85 ? 6.467 9.902 8.526 1.00 33.28 85 VAL A O 1
ATOM 679 N N . PRO A 1 86 ? 5.921 12.005 9.113 1.00 30.09 86 PRO A N 1
ATOM 680 C CA . PRO A 1 86 ? 7.068 12.229 9.971 1.00 30.09 86 PRO A CA 1
ATOM 681 C C . PRO A 1 86 ? 6.593 12.143 11.425 1.00 30.09 86 PRO A C 1
ATOM 683 O O . PRO A 1 86 ? 6.193 13.162 11.969 1.00 30.09 86 PRO A O 1
ATOM 686 N N . ILE A 1 87 ? 6.573 10.952 12.038 1.00 27.55 87 ILE A N 1
ATOM 687 C CA . ILE A 1 87 ? 6.503 10.797 13.506 1.00 27.55 87 ILE A CA 1
ATOM 688 C C . ILE A 1 87 ? 7.243 9.512 13.933 1.00 27.55 87 ILE A C 1
ATOM 690 O O . ILE A 1 87 ? 6.832 8.398 13.622 1.00 27.55 87 ILE A O 1
ATOM 694 N N . PHE A 1 88 ? 8.366 9.783 14.612 1.00 28.30 88 PHE A N 1
ATOM 695 C CA . PHE A 1 88 ? 9.166 9.048 15.604 1.00 28.30 88 PHE A CA 1
ATOM 696 C C . PHE A 1 88 ? 9.709 7.655 15.289 1.00 28.30 88 PHE A C 1
ATOM 698 O O . PHE A 1 88 ? 8.955 6.695 15.241 1.00 28.30 88 PHE A O 1
ATOM 705 N N . MET A 1 89 ? 11.050 7.603 15.239 1.00 26.58 89 MET A N 1
ATOM 706 C CA . MET A 1 89 ? 11.957 6.453 15.364 1.00 26.58 89 MET A CA 1
ATOM 707 C C . MET A 1 89 ? 11.687 5.260 14.442 1.00 26.58 89 MET A C 1
ATOM 709 O O . MET A 1 89 ? 10.564 4.907 14.098 1.00 26.58 89 MET A O 1
ATOM 713 N N . VAL A 1 90 ? 12.778 4.654 13.997 1.00 34.78 90 VAL A N 1
ATOM 714 C CA . VAL A 1 90 ? 12.829 3.605 12.975 1.00 34.78 90 VAL A CA 1
ATOM 715 C C . VAL A 1 90 ? 11.841 2.452 13.261 1.00 34.78 90 VAL A C 1
ATOM 717 O O . VAL A 1 90 ? 11.239 1.952 12.318 1.00 34.78 90 VAL A O 1
ATOM 720 N N . ASP A 1 91 ? 11.500 2.198 14.531 1.00 40.91 91 ASP A N 1
ATOM 721 C CA . ASP A 1 91 ? 10.555 1.154 14.964 1.00 40.91 91 ASP A CA 1
ATOM 722 C C . ASP A 1 91 ? 9.047 1.509 14.914 1.00 40.91 91 ASP A C 1
ATOM 724 O O . ASP A 1 91 ? 8.203 0.620 14.825 1.00 40.91 91 ASP A O 1
ATOM 728 N N . ASN A 1 92 ? 8.640 2.786 14.956 1.00 55.69 92 ASN A N 1
ATOM 729 C CA . ASN A 1 92 ? 7.215 3.169 15.098 1.00 55.69 92 ASN A CA 1
ATOM 730 C C . ASN A 1 92 ? 6.546 3.625 13.789 1.00 55.69 92 ASN A C 1
ATOM 732 O O . ASN A 1 92 ? 5.315 3.697 13.715 1.00 55.69 92 ASN A O 1
ATOM 736 N N . ARG A 1 93 ? 7.326 3.895 12.734 1.00 58.00 93 ARG A N 1
ATOM 737 C CA . ARG A 1 93 ? 6.821 4.386 11.434 1.00 58.00 93 ARG A CA 1
ATOM 738 C C . ARG A 1 93 ? 5.956 3.367 10.685 1.00 58.00 93 ARG A C 1
ATOM 740 O O . ARG A 1 93 ? 5.173 3.757 9.820 1.00 58.00 93 ARG A O 1
ATOM 747 N N . MET A 1 94 ? 6.121 2.085 11.005 1.00 65.19 94 MET A N 1
ATOM 748 C CA . MET A 1 94 ? 5.554 0.958 10.257 1.00 65.19 94 MET A CA 1
ATOM 749 C C . MET A 1 94 ? 4.370 0.297 10.955 1.00 65.19 94 MET A C 1
ATOM 751 O O . MET A 1 94 ? 3.569 -0.367 10.301 1.00 65.19 94 MET A O 1
ATOM 755 N N . ARG A 1 95 ? 4.207 0.561 12.257 1.00 71.62 95 ARG A N 1
ATOM 756 C CA . ARG A 1 95 ? 3.213 -0.101 13.104 1.00 71.62 95 ARG A CA 1
ATOM 757 C C . ARG A 1 95 ? 1.785 0.054 12.590 1.00 71.62 95 ARG A C 1
ATOM 759 O O . ARG A 1 95 ? 0.998 -0.868 12.712 1.00 71.62 95 ARG A O 1
ATOM 766 N N . VAL A 1 96 ? 1.433 1.201 12.009 1.00 77.44 96 VAL A N 1
ATOM 767 C CA . VAL A 1 96 ? 0.069 1.417 11.495 1.00 77.44 96 VAL A CA 1
ATOM 768 C C . VAL A 1 96 ? -0.206 0.545 10.268 1.00 77.44 96 VAL A C 1
ATOM 770 O O . VAL A 1 96 ? -1.288 -0.013 10.150 1.00 77.44 96 VAL A O 1
ATOM 773 N N . ILE A 1 97 ? 0.774 0.389 9.372 1.00 77.25 97 ILE A N 1
ATOM 774 C CA . ILE A 1 97 ? 0.625 -0.422 8.155 1.00 77.25 97 ILE A CA 1
ATOM 775 C C . ILE A 1 97 ? 0.509 -1.902 8.527 1.00 77.25 97 ILE A C 1
ATOM 777 O O . ILE A 1 97 ? -0.413 -2.568 8.064 1.00 77.25 97 ILE A O 1
ATOM 781 N N . THR A 1 98 ? 1.388 -2.395 9.404 1.00 76.81 98 THR A N 1
ATOM 782 C CA . THR A 1 98 ? 1.325 -3.786 9.874 1.00 76.81 98 THR A CA 1
ATOM 783 C C . THR A 1 98 ? 0.038 -4.054 10.648 1.00 76.81 98 THR A C 1
ATOM 785 O O . THR A 1 98 ? -0.635 -5.033 10.359 1.00 76.81 98 THR A O 1
ATOM 788 N N . GLN A 1 99 ? -0.396 -3.137 11.522 1.00 82.12 99 GLN A N 1
ATOM 789 C CA . GLN A 1 99 ? -1.683 -3.249 12.221 1.00 82.12 99 GLN A CA 1
ATOM 790 C C . GLN A 1 99 ? -2.876 -3.315 11.266 1.00 82.12 99 GLN A C 1
ATOM 792 O O . GLN A 1 99 ? -3.820 -4.050 11.539 1.00 82.12 99 GLN A O 1
ATOM 797 N N . ILE A 1 100 ? -2.859 -2.563 10.161 1.00 85.75 100 ILE A N 1
ATOM 798 C CA . ILE A 1 100 ? -3.911 -2.636 9.139 1.00 85.75 100 ILE A CA 1
ATOM 799 C C . ILE A 1 100 ? -3.904 -4.008 8.467 1.00 85.75 100 ILE A C 1
ATOM 801 O O . ILE A 1 100 ? -4.958 -4.624 8.355 1.00 85.75 100 ILE A O 1
ATOM 805 N N . ILE A 1 101 ? -2.736 -4.504 8.053 1.00 82.81 101 ILE A N 1
ATOM 806 C CA . ILE A 1 101 ? -2.615 -5.809 7.389 1.00 82.81 101 ILE A CA 1
ATOM 807 C C . ILE A 1 101 ? -3.045 -6.934 8.330 1.00 82.81 101 ILE A C 1
ATOM 809 O O . ILE A 1 101 ? -3.881 -7.750 7.954 1.00 82.81 101 ILE A O 1
ATOM 813 N N . GLU A 1 102 ? -2.543 -6.946 9.563 1.00 85.44 102 GLU A N 1
ATOM 814 C CA . GLU A 1 102 ? -2.922 -7.918 10.590 1.00 85.44 102 GLU A CA 1
ATOM 815 C C . GLU A 1 102 ? -4.423 -7.864 10.891 1.00 85.44 102 GLU A C 1
ATOM 817 O O . GLU A 1 102 ? -5.068 -8.905 10.987 1.00 85.44 102 GLU A O 1
ATOM 822 N N . ALA A 1 103 ? -5.006 -6.668 11.024 1.00 89.62 103 ALA A N 1
ATOM 823 C CA . ALA A 1 103 ? -6.435 -6.519 11.280 1.00 89.62 103 ALA A CA 1
ATOM 824 C C . ALA A 1 103 ? -7.288 -6.978 10.088 1.00 89.62 103 ALA A C 1
ATOM 826 O O . ALA A 1 103 ? -8.313 -7.621 10.291 1.00 89.62 103 ALA A O 1
ATOM 827 N N . ILE A 1 104 ? -6.852 -6.714 8.851 1.00 88.69 104 ILE A N 1
ATOM 828 C CA . ILE A 1 104 ? -7.508 -7.242 7.649 1.00 88.69 104 ILE A CA 1
ATOM 829 C C . ILE A 1 104 ? -7.408 -8.768 7.627 1.00 88.69 104 ILE A C 1
ATOM 831 O O . ILE A 1 104 ? -8.415 -9.426 7.395 1.00 88.69 104 ILE A O 1
ATOM 835 N N . ARG A 1 105 ? -6.234 -9.343 7.909 1.00 85.81 105 ARG A N 1
ATOM 836 C CA . ARG A 1 105 ? -6.017 -10.800 7.891 1.00 85.81 105 ARG A CA 1
ATOM 837 C C . ARG A 1 105 ? -6.745 -11.548 9.004 1.00 85.81 105 ARG A C 1
ATOM 839 O O . ARG A 1 105 ? -7.096 -12.703 8.806 1.00 85.81 105 ARG A O 1
ATOM 846 N N . LYS A 1 106 ? -7.035 -10.892 10.131 1.00 92.06 106 LYS A N 1
ATOM 847 C CA . LYS A 1 106 ? -7.921 -11.439 11.174 1.00 92.06 106 LYS A CA 1
ATOM 848 C C . LYS A 1 106 ? -9.367 -11.602 10.704 1.00 92.06 106 LYS A C 1
ATOM 850 O O . LYS A 1 106 ? -10.062 -12.481 11.193 1.00 92.06 106 LYS A O 1
ATOM 855 N N . GLU A 1 107 ? -9.814 -10.759 9.779 1.00 92.56 107 GLU A N 1
ATOM 856 C CA . GLU A 1 107 ? -11.193 -10.754 9.277 1.00 92.56 107 GLU A CA 1
ATOM 857 C C . GLU A 1 107 ? -11.336 -11.449 7.917 1.00 92.56 107 GLU A C 1
ATOM 859 O O . GLU A 1 107 ? -12.425 -11.894 7.559 1.00 92.56 107 GLU A O 1
ATOM 864 N N . ILE A 1 108 ? -10.248 -11.514 7.147 1.00 88.00 108 ILE A N 1
ATOM 865 C CA . ILE A 1 108 ? -10.184 -12.069 5.798 1.00 88.00 108 ILE A CA 1
ATOM 866 C C . ILE A 1 108 ? -9.009 -13.040 5.719 1.00 88.00 108 ILE A C 1
ATOM 868 O O . ILE A 1 108 ? -7.851 -12.648 5.526 1.00 88.00 108 ILE A O 1
ATOM 872 N N . ASP A 1 109 ? -9.332 -14.324 5.838 1.00 85.00 109 ASP A N 1
ATOM 873 C CA . ASP A 1 109 ? -8.344 -15.393 5.805 1.00 85.00 109 ASP A CA 1
ATOM 874 C C . ASP A 1 109 ? -7.625 -15.470 4.446 1.00 85.00 109 ASP A C 1
ATOM 876 O O . ASP A 1 109 ? -8.214 -15.229 3.386 1.00 85.00 109 ASP A O 1
ATOM 880 N N . ALA A 1 110 ? -6.336 -15.815 4.463 1.00 79.88 110 ALA A N 1
ATOM 881 C CA . ALA A 1 110 ? -5.529 -15.927 3.249 1.00 79.88 110 ALA A CA 1
ATOM 882 C C . ALA A 1 110 ? -6.022 -17.035 2.297 1.00 79.88 110 ALA A C 1
ATOM 884 O O . ALA A 1 110 ? -5.885 -16.890 1.082 1.00 79.88 110 ALA A O 1
ATOM 885 N N . SER A 1 111 ? -6.659 -18.092 2.816 1.00 80.88 111 SER A N 1
ATOM 886 C CA . SER A 1 111 ? -7.253 -19.180 2.021 1.00 80.88 111 SER A CA 1
ATOM 887 C C . SER A 1 111 ? -8.389 -18.722 1.106 1.00 80.88 111 SER A C 1
ATOM 889 O O . SER A 1 111 ? -8.693 -19.393 0.124 1.00 80.88 111 SER A O 1
ATOM 891 N N . THR A 1 112 ? -8.974 -17.544 1.358 1.00 81.50 112 THR A N 1
ATOM 892 C CA . THR A 1 112 ? -9.978 -16.944 0.465 1.00 81.50 112 THR A CA 1
ATOM 893 C C . THR A 1 112 ? -9.392 -16.498 -0.879 1.00 81.50 112 THR A C 1
ATOM 895 O O . THR A 1 112 ? -10.134 -16.067 -1.760 1.00 81.50 112 THR A O 1
ATOM 898 N N . GLY A 1 113 ? -8.063 -16.535 -1.031 1.00 77.19 113 GLY A N 1
ATOM 899 C CA . GLY A 1 113 ? -7.351 -16.004 -2.192 1.00 77.19 113 GLY A CA 1
ATOM 900 C C . GLY A 1 113 ? -7.303 -14.475 -2.223 1.00 77.19 113 GLY A C 1
ATOM 901 O O . GLY A 1 113 ? -6.749 -13.899 -3.155 1.00 77.19 113 GLY A O 1
ATOM 902 N N . PHE A 1 114 ? -7.860 -13.792 -1.217 1.00 79.50 114 PHE A N 1
ATOM 903 C CA . PHE A 1 114 ? -7.878 -12.336 -1.163 1.00 79.50 114 PHE A CA 1
ATOM 904 C C . PHE A 1 114 ? -6.458 -11.773 -1.010 1.00 79.50 114 PHE A C 1
ATOM 906 O O . PHE A 1 114 ? -5.788 -11.946 0.017 1.00 79.50 114 PHE A O 1
ATOM 913 N N . LEU A 1 115 ? -6.004 -11.081 -2.054 1.00 77.81 115 LEU A N 1
ATOM 914 C CA . LEU A 1 115 ? -4.715 -10.404 -2.098 1.00 77.81 115 LEU A CA 1
ATOM 915 C C . LEU A 1 115 ? -4.761 -9.143 -1.236 1.00 77.81 115 LEU A C 1
ATOM 917 O O . LEU A 1 115 ? -5.765 -8.433 -1.220 1.00 77.81 115 LEU A O 1
ATOM 921 N N . VAL A 1 116 ? -3.662 -8.890 -0.528 1.00 75.31 116 VAL A N 1
ATOM 922 C CA . VAL A 1 116 ? -3.412 -7.661 0.230 1.00 75.31 116 VAL A CA 1
ATOM 923 C C . VAL A 1 116 ? -2.011 -7.218 -0.138 1.00 75.31 116 VAL A C 1
ATOM 925 O O . VAL A 1 116 ? -1.065 -7.917 0.189 1.00 75.31 116 VAL A O 1
ATOM 928 N N . GLU A 1 117 ? -1.889 -6.089 -0.819 1.00 72.12 117 GLU A N 1
ATOM 929 C CA . GLU A 1 117 ? -0.624 -5.584 -1.368 1.00 72.12 117 GLU A CA 1
ATOM 930 C C . GLU A 1 117 ? -0.265 -4.222 -0.768 1.00 72.12 117 GLU A C 1
ATOM 932 O O . GLU A 1 117 ? -1.168 -3.463 -0.444 1.00 72.12 117 GLU A O 1
ATOM 937 N N . ILE A 1 118 ? 1.018 -3.894 -0.588 1.00 74.06 118 ILE A N 1
ATOM 938 C CA . ILE A 1 118 ? 1.453 -2.555 -0.166 1.00 74.06 118 ILE A CA 1
ATOM 939 C C . ILE A 1 118 ? 1.974 -1.771 -1.369 1.00 74.06 118 ILE A C 1
ATOM 941 O O . ILE A 1 118 ? 3.011 -2.129 -1.927 1.00 74.06 118 ILE A O 1
ATOM 945 N N . LYS A 1 119 ? 1.347 -0.634 -1.689 1.00 71.50 119 LYS A N 1
ATOM 946 C CA . LYS A 1 119 ? 1.809 0.238 -2.779 1.00 71.50 119 LYS A CA 1
ATOM 947 C C . LYS A 1 119 ? 2.647 1.404 -2.280 1.00 71.50 119 LYS A C 1
ATOM 949 O O . LYS A 1 119 ? 2.138 2.435 -1.828 1.00 71.50 119 LYS A O 1
ATOM 954 N N . ASN A 1 120 ? 3.964 1.305 -2.431 1.00 67.06 120 ASN A N 1
ATOM 955 C CA . ASN A 1 120 ? 4.827 2.442 -2.136 1.00 67.06 120 ASN A CA 1
ATOM 956 C C . ASN A 1 120 ? 4.989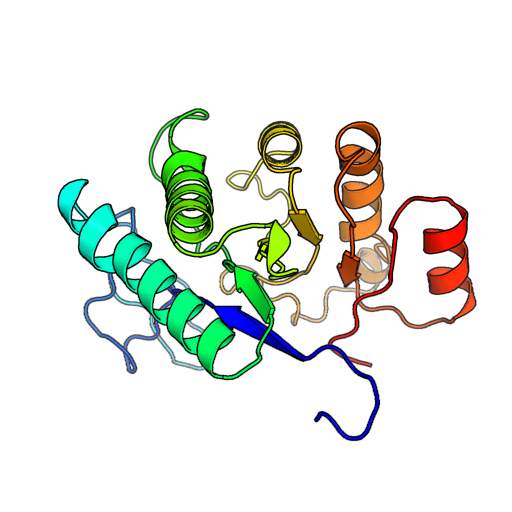 3.333 -3.375 1.00 67.06 120 ASN 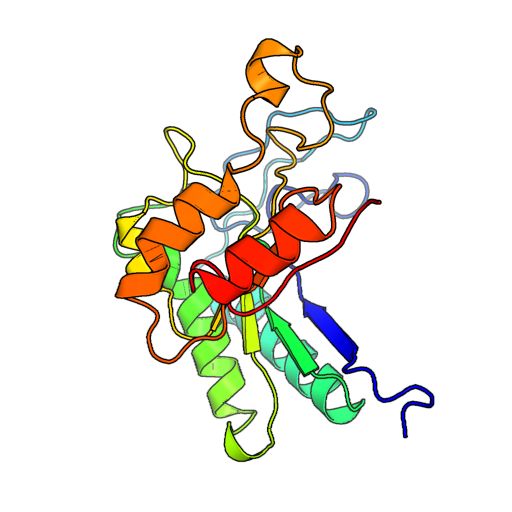A C 1
ATOM 958 O O . ASN A 1 120 ? 5.238 2.838 -4.470 1.00 67.06 120 ASN A O 1
ATOM 962 N N . SER A 1 121 ? 4.845 4.651 -3.194 1.00 55.25 121 SER A N 1
ATOM 963 C CA . SER A 1 121 ? 4.993 5.653 -4.261 1.00 55.25 121 SER A CA 1
ATOM 964 C C . SER A 1 121 ? 6.166 6.622 -4.050 1.00 55.25 121 SER A C 1
ATOM 966 O O . SER A 1 121 ? 6.364 7.564 -4.827 1.00 55.25 121 SER A O 1
ATOM 968 N N . VAL A 1 122 ? 6.923 6.446 -2.959 1.00 53.94 122 VAL A N 1
ATOM 969 C CA . VAL A 1 122 ? 7.960 7.385 -2.515 1.00 53.94 122 VAL A CA 1
ATOM 970 C C . VAL A 1 122 ? 9.332 6.727 -2.579 1.00 53.94 122 VAL A C 1
ATOM 972 O O . VAL A 1 122 ? 9.619 5.794 -1.833 1.00 53.94 122 VAL A O 1
ATOM 975 N N . GLY A 1 123 ? 10.192 7.257 -3.449 1.00 49.44 123 GLY A N 1
ATOM 976 C CA . GLY A 1 123 ? 11.621 6.962 -3.436 1.00 49.44 123 GLY A CA 1
ATOM 977 C C . GLY A 1 123 ? 12.335 7.538 -2.213 1.00 49.44 123 GLY A C 1
ATOM 978 O O . GLY A 1 123 ? 11.846 8.488 -1.602 1.00 49.44 123 GLY A O 1
ATOM 979 N N . PHE A 1 124 ? 13.516 6.995 -1.911 1.00 50.47 124 PHE A N 1
ATOM 980 C CA . PHE A 1 124 ? 14.454 7.426 -0.864 1.00 50.47 124 PHE A CA 1
ATOM 981 C C . PHE A 1 124 ? 14.801 8.917 -0.980 1.00 50.47 124 PHE A C 1
ATOM 983 O O . PHE A 1 124 ? 15.787 9.305 -1.604 1.00 50.47 124 PHE A O 1
ATOM 990 N N . GLN A 1 125 ? 13.963 9.784 -0.417 1.00 48.03 125 GLN A N 1
ATOM 991 C CA . GLN A 1 125 ? 14.336 11.166 -0.133 1.00 48.03 125 GLN A CA 1
ATOM 992 C C . GLN A 1 125 ? 15.133 11.190 1.172 1.00 48.03 125 GLN A C 1
ATOM 994 O O . GLN A 1 125 ? 15.052 10.249 1.956 1.00 48.03 125 GLN A O 1
ATOM 999 N N . LYS A 1 126 ? 15.875 12.276 1.416 1.00 48.62 126 LYS A N 1
ATOM 1000 C CA . LYS A 1 126 ? 16.676 12.470 2.636 1.00 48.62 126 LYS A CA 1
ATOM 1001 C C . LYS A 1 126 ? 15.883 12.195 3.931 1.00 48.62 126 LYS A C 1
ATOM 1003 O O . LYS A 1 126 ? 16.466 11.707 4.886 1.00 48.62 126 LYS A O 1
ATOM 1008 N N . ASP A 1 127 ? 14.563 12.412 3.900 1.00 55.84 127 ASP A N 1
ATOM 1009 C CA . ASP A 1 127 ? 13.628 12.187 5.015 1.00 55.84 127 ASP A CA 1
ATOM 1010 C C . ASP A 1 127 ? 12.567 11.092 4.720 1.00 55.84 127 ASP A C 1
ATOM 1012 O O . ASP A 1 127 ? 11.471 11.092 5.288 1.00 55.84 127 ASP A O 1
ATOM 1016 N N . GLY A 1 128 ? 12.834 10.202 3.755 1.00 56.72 128 GLY A N 1
ATOM 1017 C CA . GLY A 1 128 ? 11.911 9.166 3.269 1.00 56.72 128 GLY A CA 1
ATOM 1018 C C . GLY A 1 128 ? 12.009 7.814 3.992 1.00 56.72 128 GLY A C 1
ATOM 1019 O O . GLY A 1 128 ? 12.700 7.660 4.997 1.00 56.72 128 GLY A O 1
ATOM 1020 N N . LEU A 1 129 ? 11.292 6.809 3.472 1.00 58.56 129 LEU A N 1
ATOM 1021 C CA . LEU A 1 129 ? 11.529 5.396 3.815 1.00 58.56 129 LEU A CA 1
ATOM 1022 C C . LEU A 1 129 ? 12.970 5.053 3.422 1.00 58.56 129 LEU A C 1
ATOM 1024 O O . LEU A 1 129 ? 13.332 5.474 2.333 1.00 58.56 129 LEU A O 1
ATOM 1028 N N . HIS A 1 130 ? 13.753 4.338 4.243 1.00 66.12 130 HIS A N 1
ATOM 1029 C CA . HIS A 1 130 ? 15.084 3.809 3.890 1.00 66.12 130 HIS A CA 1
ATOM 1030 C C . HIS A 1 130 ? 15.007 2.374 3.357 1.00 66.12 130 HIS A C 1
ATOM 1032 O O . HIS A 1 130 ? 14.021 1.677 3.580 1.00 66.12 130 HIS A O 1
ATOM 1038 N N . ILE A 1 131 ? 16.008 1.943 2.577 1.00 68.31 131 ILE A N 1
ATOM 1039 C CA . ILE A 1 131 ? 15.981 0.622 1.919 1.00 68.31 131 ILE A CA 1
ATOM 1040 C C . ILE A 1 131 ? 15.827 -0.475 2.971 1.00 68.31 131 ILE A C 1
ATOM 1042 O O . ILE A 1 131 ? 15.060 -1.409 2.769 1.00 68.31 131 ILE A O 1
ATOM 1046 N N . ASP A 1 132 ? 16.496 -0.324 4.110 1.00 68.94 132 ASP A N 1
ATOM 1047 C CA . ASP A 1 132 ? 16.421 -1.296 5.194 1.00 68.94 132 ASP A CA 1
ATOM 1048 C C . ASP A 1 132 ? 15.044 -1.319 5.871 1.00 68.94 132 ASP A C 1
ATOM 1050 O O . ASP A 1 132 ? 14.569 -2.397 6.214 1.00 68.94 132 ASP A O 1
ATOM 1054 N N . ASP A 1 133 ? 14.336 -0.183 5.937 1.00 67.69 133 ASP A N 1
ATOM 1055 C CA . ASP A 1 133 ? 12.931 -0.165 6.369 1.00 67.69 133 ASP A CA 1
ATOM 1056 C C . ASP A 1 133 ? 12.043 -0.931 5.378 1.00 67.69 133 ASP A C 1
ATOM 1058 O O . ASP A 1 133 ? 11.113 -1.631 5.771 1.00 67.69 133 ASP A O 1
ATOM 1062 N N . ALA A 1 134 ? 12.313 -0.791 4.077 1.00 66.44 134 ALA A N 1
ATOM 1063 C CA . ALA A 1 134 ? 11.522 -1.446 3.047 1.00 66.44 134 ALA A CA 1
ATOM 1064 C C . ALA A 1 134 ? 11.735 -2.961 3.011 1.00 66.44 134 ALA A C 1
ATOM 1066 O O . ALA A 1 134 ? 10.781 -3.686 2.765 1.00 66.44 134 ALA A O 1
ATOM 1067 N N . LYS A 1 135 ? 12.947 -3.443 3.313 1.00 66.75 135 LYS A N 1
ATOM 1068 C CA . LYS A 1 135 ? 13.239 -4.881 3.425 1.00 66.75 135 LYS A CA 1
ATOM 1069 C C . LYS A 1 135 ? 12.381 -5.573 4.489 1.00 66.75 135 LYS A C 1
ATOM 1071 O O . LYS A 1 135 ? 12.023 -6.732 4.320 1.00 66.75 135 LYS A O 1
ATOM 1076 N N . ILE A 1 136 ? 12.026 -4.859 5.560 1.00 64.31 136 ILE A N 1
ATOM 1077 C CA . ILE A 1 136 ? 11.143 -5.361 6.627 1.00 64.31 136 ILE A CA 1
ATOM 1078 C C . ILE A 1 136 ? 9.685 -5.487 6.136 1.00 64.31 136 ILE A C 1
ATOM 1080 O O . ILE A 1 136 ? 8.921 -6.283 6.667 1.00 64.31 136 ILE A O 1
ATOM 1084 N N . MET A 1 137 ? 9.281 -4.736 5.106 1.00 61.09 137 MET A N 1
ATOM 1085 C CA . MET A 1 137 ? 7.897 -4.678 4.606 1.00 61.09 137 MET A CA 1
ATOM 1086 C C . MET A 1 137 ? 7.528 -5.792 3.611 1.00 61.09 137 MET A C 1
ATOM 1088 O O . MET A 1 137 ? 6.398 -5.820 3.122 1.00 61.09 137 MET A O 1
ATOM 1092 N N . CYS A 1 138 ? 8.470 -6.657 3.241 1.00 56.28 138 CYS A N 1
ATOM 1093 C CA . CYS A 1 138 ? 8.395 -7.501 2.050 1.00 56.28 138 CYS A CA 1
ATOM 1094 C C . CYS A 1 138 ? 7.521 -8.762 2.196 1.00 56.28 138 CYS A C 1
ATOM 1096 O O . CYS A 1 138 ? 7.988 -9.857 1.885 1.00 56.28 138 CYS A O 1
ATOM 1098 N N . GLU A 1 139 ? 6.252 -8.617 2.595 1.00 53.09 139 GLU A N 1
ATOM 1099 C CA . GLU A 1 139 ? 5.266 -9.715 2.572 1.00 53.09 139 GLU A CA 1
ATOM 1100 C C . GLU A 1 139 ? 4.244 -9.625 1.423 1.00 53.09 139 GLU A C 1
ATOM 1102 O O . GLU A 1 139 ? 3.819 -10.675 0.960 1.00 53.09 139 GLU A O 1
ATOM 1107 N N . VAL A 1 140 ? 3.931 -8.429 0.890 1.00 50.62 140 VAL A N 1
ATOM 1108 C CA . VAL A 1 140 ? 3.389 -8.185 -0.473 1.00 50.62 140 VAL A CA 1
ATOM 1109 C C . VAL A 1 140 ? 3.662 -6.711 -0.847 1.00 50.62 140 VAL A C 1
ATOM 1111 O O . VAL A 1 140 ? 3.231 -5.825 -0.105 1.00 50.62 140 VAL A O 1
ATOM 1114 N N . MET A 1 141 ? 4.360 -6.396 -1.951 1.00 59.47 141 MET A N 1
ATOM 1115 C CA . MET A 1 141 ? 4.742 -5.006 -2.279 1.00 59.47 141 MET A CA 1
ATOM 1116 C C . MET A 1 141 ? 4.724 -4.686 -3.786 1.00 59.47 141 MET A C 1
ATOM 1118 O O . MET A 1 141 ? 5.497 -5.256 -4.551 1.00 59.47 141 MET A O 1
ATOM 1122 N N . GLU A 1 142 ? 3.933 -3.685 -4.190 1.00 60.12 142 GLU A N 1
ATOM 1123 C CA . GLU A 1 142 ? 4.072 -3.003 -5.486 1.00 60.12 142 GLU A CA 1
ATOM 1124 C C . GLU A 1 142 ? 4.933 -1.742 -5.331 1.00 60.12 142 GLU A C 1
ATOM 1126 O O . GLU A 1 142 ? 4.723 -0.889 -4.454 1.00 60.12 142 GLU A O 1
ATOM 1131 N N . LEU A 1 143 ? 5.890 -1.593 -6.246 1.00 60.72 143 LEU A N 1
ATOM 1132 C CA . LEU A 1 143 ? 6.741 -0.420 -6.364 1.00 60.72 143 LEU A CA 1
ATOM 1133 C C . LEU A 1 143 ? 6.230 0.503 -7.467 1.00 60.72 143 LEU A C 1
ATOM 1135 O O . LEU A 1 143 ? 6.250 0.172 -8.652 1.00 60.72 143 LEU A O 1
ATOM 1139 N N . SER A 1 144 ? 5.808 1.702 -7.078 1.00 53.84 144 SER A N 1
ATOM 1140 C CA . SER A 1 144 ? 5.295 2.719 -7.998 1.00 53.84 144 SER A CA 1
ATOM 1141 C C . SER A 1 144 ? 5.880 4.099 -7.685 1.00 53.84 144 SER A C 1
ATOM 1143 O O . SER A 1 144 ? 6.553 4.286 -6.673 1.00 53.84 144 SER A O 1
ATOM 1145 N N . GLY A 1 145 ? 5.633 5.097 -8.540 1.00 47.78 145 GLY A N 1
ATOM 1146 C CA . GLY A 1 145 ? 6.185 6.446 -8.379 1.00 47.78 145 GLY A CA 1
ATOM 1147 C C . GLY A 1 145 ? 5.165 7.571 -8.208 1.00 47.78 145 GLY A C 1
ATOM 1148 O O . GLY A 1 145 ? 4.134 7.611 -8.872 1.00 47.78 145 GLY A O 1
ATOM 1149 N N . GLY A 1 146 ? 5.501 8.547 -7.354 1.00 45.66 146 GLY A N 1
ATOM 1150 C CA . GLY A 1 146 ? 4.877 9.871 -7.287 1.00 45.66 146 GLY A CA 1
ATOM 1151 C C . GLY A 1 146 ? 4.489 10.321 -5.879 1.00 45.66 146 GLY A C 1
ATOM 1152 O O . GLY A 1 146 ? 3.735 9.656 -5.165 1.00 45.66 146 GLY A O 1
ATOM 1153 N N . THR A 1 147 ? 4.918 11.523 -5.492 1.00 45.41 147 THR A N 1
ATOM 1154 C CA . THR A 1 147 ? 4.455 12.190 -4.262 1.00 45.41 147 THR A CA 1
ATOM 1155 C C . THR A 1 147 ? 3.822 13.532 -4.596 1.00 45.41 147 THR A C 1
ATOM 1157 O O . THR A 1 147 ? 4.179 14.148 -5.593 1.00 45.41 147 THR A O 1
ATOM 1160 N N . MET A 1 148 ? 2.898 14.019 -3.769 1.00 44.88 148 MET A N 1
ATOM 1161 C CA . MET A 1 148 ? 2.390 15.389 -3.939 1.00 44.88 148 MET A CA 1
ATOM 1162 C C . MET A 1 148 ? 3.469 16.451 -3.667 1.00 44.88 148 MET A C 1
ATOM 1164 O O . MET A 1 148 ? 3.400 17.537 -4.224 1.00 44.88 148 MET A O 1
ATOM 1168 N N . ALA A 1 149 ? 4.499 16.128 -2.872 1.00 42.88 149 ALA A N 1
ATOM 1169 C CA . ALA A 1 149 ? 5.609 17.040 -2.571 1.00 42.88 149 ALA A CA 1
ATOM 1170 C C . ALA A 1 149 ? 6.664 17.131 -3.691 1.00 42.88 149 ALA A C 1
ATOM 1172 O O . ALA A 1 149 ? 7.305 18.160 -3.865 1.00 42.88 149 ALA A O 1
ATOM 1173 N N . LYS A 1 150 ? 6.843 16.052 -4.455 1.00 48.75 150 LYS A N 1
ATOM 1174 C CA . LYS A 1 150 ? 7.625 16.002 -5.693 1.00 48.75 150 LYS A CA 1
ATOM 1175 C C . LYS A 1 150 ? 6.824 15.211 -6.706 1.00 48.75 150 LYS A C 1
ATOM 1177 O O . LYS A 1 150 ? 6.761 13.977 -6.629 1.00 48.75 150 LYS A O 1
ATOM 1182 N N . LEU A 1 151 ? 6.188 15.940 -7.615 1.00 43.78 151 LEU A N 1
ATOM 1183 C CA . LEU A 1 151 ? 5.403 15.360 -8.689 1.00 43.78 151 LEU A CA 1
ATOM 1184 C C . LEU A 1 151 ? 6.312 14.458 -9.532 1.00 43.78 151 LEU A C 1
ATOM 1186 O O . LEU A 1 151 ? 7.283 14.937 -10.109 1.00 43.78 151 LEU A O 1
ATOM 1190 N N . ALA A 1 152 ? 5.923 13.197 -9.734 1.00 46.72 152 ALA A N 1
ATOM 1191 C CA . ALA A 1 152 ? 6.464 12.349 -10.811 1.00 46.72 152 ALA A CA 1
ATOM 1192 C C . ALA A 1 152 ? 6.041 12.841 -12.222 1.00 46.72 152 ALA A C 1
ATOM 1194 O O . ALA A 1 152 ? 6.057 12.094 -13.202 1.00 46.72 152 ALA A O 1
ATOM 1195 N N . PHE A 1 153 ? 5.589 14.096 -12.303 1.00 40.91 153 PHE A N 1
ATOM 1196 C CA . PHE A 1 153 ? 4.953 14.742 -13.445 1.00 40.91 153 PHE A CA 1
ATOM 1197 C C . PHE A 1 153 ? 5.667 16.031 -13.865 1.00 40.91 153 PHE A C 1
ATOM 1199 O O . PHE A 1 153 ? 5.269 16.631 -14.858 1.00 40.91 153 PHE A O 1
ATOM 1206 N N . GLN A 1 154 ? 6.705 16.474 -13.144 1.00 36.47 154 GLN A N 1
ATOM 1207 C CA . GLN A 1 154 ? 7.571 17.521 -13.678 1.00 36.47 154 GLN A CA 1
ATOM 1208 C C . GLN A 1 154 ? 8.486 16.901 -14.735 1.00 36.47 154 GLN A C 1
ATOM 1210 O O . GLN A 1 154 ? 9.174 15.919 -14.462 1.00 36.47 154 GLN A O 1
ATOM 1215 N N . HIS A 1 155 ? 8.465 17.473 -15.941 1.00 34.31 155 HIS A N 1
ATOM 1216 C CA . HIS A 1 155 ? 9.464 17.222 -16.975 1.00 34.31 155 HIS A CA 1
ATOM 1217 C C . HIS A 1 155 ? 10.837 17.580 -16.392 1.00 34.31 155 HIS A C 1
ATOM 1219 O O . HIS A 1 155 ? 11.224 18.745 -16.320 1.00 34.31 155 HIS A O 1
ATOM 1225 N N . MET A 1 156 ? 11.546 16.574 -15.892 1.00 38.78 156 MET A N 1
ATOM 1226 C CA . MET A 1 156 ? 12.932 16.720 -15.475 1.00 38.78 156 MET A CA 1
ATOM 1227 C C . MET A 1 156 ? 13.792 16.771 -16.745 1.00 38.78 156 MET A C 1
ATOM 1229 O O . MET A 1 156 ? 13.528 16.025 -17.687 1.00 38.78 156 MET A O 1
ATOM 1233 N N . ARG A 1 157 ? 14.804 17.653 -16.771 1.00 36.88 157 ARG A N 1
ATOM 1234 C CA . ARG A 1 157 ? 15.783 17.792 -17.873 1.00 36.88 157 ARG A CA 1
ATOM 1235 C C . ARG A 1 157 ? 16.267 16.425 -18.374 1.00 36.88 157 ARG A C 1
ATOM 1237 O O . ARG A 1 157 ? 16.410 15.504 -17.570 1.00 36.88 157 ARG A O 1
ATOM 1244 N N . ASP A 1 158 ? 16.633 16.323 -19.653 1.00 42.00 158 ASP A N 1
ATOM 1245 C CA . ASP A 1 158 ? 17.123 15.081 -20.279 1.00 42.00 158 ASP A CA 1
ATOM 1246 C C . ASP A 1 158 ? 18.293 14.409 -19.526 1.00 42.00 158 ASP A C 1
ATOM 1248 O O . ASP A 1 158 ? 18.429 13.188 -19.539 1.00 42.00 158 ASP A O 1
ATOM 1252 N N . SER A 1 159 ? 19.079 15.165 -18.751 1.00 41.38 159 SER A N 1
ATOM 1253 C CA . SER A 1 159 ? 20.109 14.616 -17.853 1.00 41.38 159 SER A CA 1
ATOM 1254 C C . SER A 1 159 ? 19.558 13.733 -16.717 1.00 41.38 159 SER A C 1
ATOM 1256 O O . SER A 1 159 ? 20.275 12.878 -16.206 1.00 41.38 159 SER A O 1
ATOM 1258 N N . THR A 1 160 ? 18.283 13.892 -16.347 1.00 41.00 160 THR A N 1
ATOM 1259 C CA . THR A 1 160 ? 17.549 13.031 -15.396 1.00 41.00 160 THR A CA 1
ATOM 1260 C C . THR A 1 160 ? 16.799 11.903 -16.113 1.00 41.00 160 THR A C 1
ATOM 1262 O O . THR A 1 160 ? 16.535 10.863 -15.516 1.00 41.00 160 THR A O 1
ATOM 1265 N N . ARG A 1 161 ? 16.499 12.076 -17.407 1.00 44.41 161 ARG A N 1
ATOM 1266 C CA . ARG A 1 161 ? 15.867 11.077 -18.287 1.00 44.41 161 ARG A CA 1
ATOM 1267 C C . ARG A 1 161 ? 16.754 9.841 -18.496 1.00 44.41 161 ARG A C 1
ATOM 1269 O O . ARG A 1 161 ? 16.237 8.768 -18.758 1.00 44.41 161 ARG A O 1
ATOM 1276 N N . LYS A 1 162 ? 18.063 9.957 -18.223 1.00 43.12 162 LYS A N 1
ATOM 1277 C CA . LYS A 1 162 ? 19.002 8.828 -18.051 1.00 43.12 162 LYS A CA 1
ATOM 1278 C C . LYS A 1 162 ? 18.702 7.906 -16.850 1.00 43.12 162 LYS A C 1
ATOM 1280 O O . LYS A 1 162 ? 19.448 6.958 -16.630 1.00 43.12 162 LYS A O 1
ATOM 1285 N N . ARG A 1 163 ? 17.648 8.149 -16.061 1.00 44.56 163 ARG A N 1
ATOM 1286 C CA . ARG A 1 163 ? 17.155 7.221 -15.027 1.00 44.56 163 ARG A CA 1
ATOM 1287 C C . ARG A 1 163 ? 15.909 6.469 -15.507 1.00 44.56 163 ARG A C 1
ATOM 1289 O O . ARG A 1 163 ? 14.853 6.616 -14.905 1.00 44.56 163 ARG A O 1
ATOM 1296 N N . GLU A 1 164 ? 16.029 5.628 -16.530 1.00 45.25 164 GLU A N 1
ATOM 1297 C CA . GLU A 1 164 ? 14.995 4.633 -16.906 1.00 45.25 164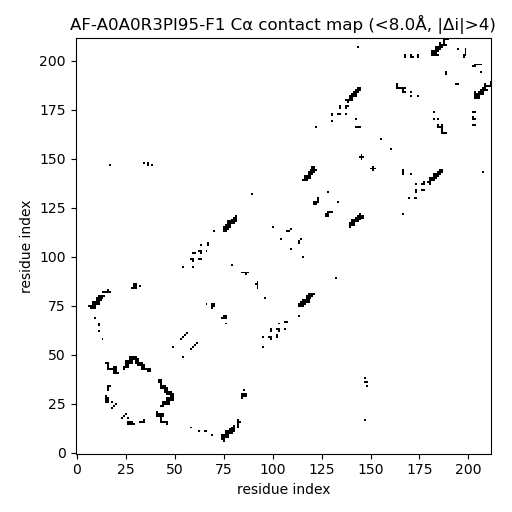 GLU A CA 1
ATOM 1298 C C . GLU A 1 164 ? 14.837 3.492 -15.871 1.00 45.25 164 GLU A C 1
ATOM 1300 O O . GLU A 1 164 ? 14.453 2.380 -16.205 1.00 45.25 164 GLU A O 1
ATOM 1305 N N . ALA A 1 165 ? 15.201 3.714 -14.609 1.00 56.44 165 ALA A N 1
ATOM 1306 C CA . ALA A 1 165 ? 15.444 2.624 -13.669 1.00 56.44 165 ALA A CA 1
ATOM 1307 C C . ALA A 1 165 ? 15.428 3.083 -12.204 1.00 56.44 165 ALA A C 1
ATOM 1309 O O . ALA A 1 165 ? 16.156 2.536 -11.373 1.00 56.44 165 ALA A O 1
ATOM 1310 N N . PHE A 1 166 ? 14.677 4.135 -11.859 1.00 62.69 166 PHE A N 1
ATOM 1311 C CA . PHE A 1 166 ? 14.677 4.610 -10.473 1.00 62.69 166 PHE A CA 1
ATOM 1312 C C . PHE A 1 166 ? 14.053 3.576 -9.526 1.00 62.69 166 PHE A C 1
ATOM 1314 O O . PHE A 1 166 ? 14.599 3.329 -8.449 1.00 62.69 166 PHE A O 1
ATOM 1321 N N . PHE A 1 167 ? 12.943 2.953 -9.929 1.00 70.81 167 PHE A N 1
ATOM 1322 C CA . PHE A 1 167 ? 12.326 1.868 -9.165 1.00 70.81 167 PHE A CA 1
ATOM 1323 C C . PHE A 1 167 ? 12.947 0.519 -9.491 1.00 70.81 167 PHE A C 1
ATOM 1325 O O . PHE A 1 167 ? 12.984 -0.338 -8.614 1.00 70.81 167 PHE A O 1
ATOM 1332 N N . LEU A 1 168 ? 13.522 0.359 -10.682 1.00 74.56 168 LEU A N 1
ATOM 1333 C CA . LEU A 1 168 ? 14.278 -0.843 -11.022 1.00 74.56 168 LEU A CA 1
ATOM 1334 C C . LEU A 1 168 ? 15.488 -1.038 -10.092 1.00 74.56 168 LEU A C 1
ATOM 1336 O O . LEU A 1 168 ? 15.610 -2.079 -9.456 1.00 74.56 168 LEU A O 1
ATOM 1340 N N . ALA A 1 169 ? 16.303 0.003 -9.887 1.00 75.81 169 ALA A N 1
ATOM 1341 C CA . ALA A 1 169 ? 17.432 -0.035 -8.950 1.00 75.81 169 ALA A CA 1
ATOM 1342 C C . ALA A 1 169 ? 17.000 -0.260 -7.489 1.00 75.81 169 ALA A C 1
ATOM 1344 O O . ALA A 1 169 ? 17.805 -0.644 -6.636 1.00 75.81 169 ALA A O 1
ATOM 1345 N N . PHE A 1 170 ? 15.736 0.027 -7.165 1.00 75.56 170 PHE A N 1
ATOM 1346 C CA . PHE A 1 170 ? 15.174 -0.305 -5.865 1.00 75.56 170 PHE A CA 1
ATOM 1347 C C . PHE A 1 170 ? 14.733 -1.767 -5.792 1.00 75.56 170 PHE A C 1
ATOM 1349 O O . PHE A 1 170 ? 15.074 -2.448 -4.823 1.00 75.56 170 PHE A O 1
ATOM 1356 N N . ALA A 1 171 ? 14.041 -2.248 -6.824 1.00 78.00 171 ALA A N 1
ATOM 1357 C CA . ALA A 1 171 ? 13.627 -3.634 -6.969 1.00 78.00 171 ALA A CA 1
ATOM 1358 C C . ALA A 1 171 ? 14.830 -4.585 -6.842 1.00 78.00 171 ALA A C 1
ATOM 1360 O O . ALA A 1 171 ? 14.787 -5.500 -6.025 1.00 78.00 171 ALA A O 1
ATOM 1361 N N . GLU A 1 172 ? 15.963 -4.273 -7.484 1.00 81.69 172 GLU A N 1
ATOM 1362 C CA . GLU A 1 172 ? 17.227 -5.026 -7.362 1.00 81.69 172 GLU A CA 1
ATOM 1363 C C . GLU A 1 172 ? 17.710 -5.193 -5.910 1.00 81.69 172 GLU A C 1
ATOM 1365 O O . GLU A 1 172 ? 18.305 -6.208 -5.553 1.00 81.69 172 GLU A O 1
ATOM 1370 N N . LYS A 1 173 ? 17.446 -4.210 -5.041 1.00 79.94 173 LYS A N 1
ATOM 1371 C CA . LYS A 1 173 ? 17.898 -4.225 -3.640 1.00 79.94 173 LYS A CA 1
ATOM 1372 C C . LYS A 1 173 ? 16.918 -4.901 -2.691 1.00 79.94 173 LYS A C 1
ATOM 1374 O O . LYS A 1 173 ? 17.347 -5.400 -1.649 1.00 79.94 173 LYS A O 1
ATOM 1379 N N . ILE A 1 174 ? 15.622 -4.892 -3.007 1.00 76.50 174 ILE A N 1
ATOM 1380 C CA . ILE A 1 174 ? 14.595 -5.540 -2.177 1.00 76.50 174 ILE A CA 1
ATOM 1381 C C . ILE A 1 174 ? 14.339 -6.982 -2.587 1.00 76.50 174 ILE A C 1
ATOM 1383 O O . ILE A 1 174 ? 13.962 -7.803 -1.751 1.00 76.50 174 ILE A O 1
ATOM 1387 N N . ARG A 1 175 ? 14.564 -7.323 -3.856 1.00 78.44 175 ARG A N 1
ATOM 1388 C CA . ARG A 1 175 ? 14.288 -8.654 -4.380 1.00 78.44 175 ARG A CA 1
ATOM 1389 C C . ARG A 1 175 ? 15.003 -9.764 -3.600 1.00 78.44 175 ARG A C 1
ATOM 1391 O O . ARG A 1 175 ? 14.319 -10.719 -3.233 1.00 78.44 175 ARG A O 1
ATOM 1398 N N . PRO A 1 176 ? 16.293 -9.637 -3.217 1.00 81.12 176 PRO A N 1
ATOM 1399 C CA . PRO A 1 176 ? 16.988 -10.683 -2.461 1.00 81.12 176 PRO A CA 1
ATOM 1400 C C . PRO A 1 176 ? 16.345 -11.026 -1.109 1.00 81.12 176 PRO A C 1
ATOM 1402 O O . PRO A 1 176 ? 16.496 -12.150 -0.625 1.00 81.12 176 PRO A O 1
ATOM 1405 N N . VAL A 1 177 ? 15.624 -10.078 -0.497 1.00 77.00 177 VAL A N 1
ATOM 1406 C CA . VAL A 1 177 ? 14.933 -10.285 0.786 1.00 77.00 177 VAL A CA 1
ATOM 1407 C C . VAL A 1 177 ? 13.450 -10.638 0.625 1.00 77.00 177 VAL A C 1
ATOM 1409 O O . VAL A 1 177 ? 12.837 -11.146 1.558 1.00 77.00 177 VAL A O 1
ATOM 1412 N N . SER A 1 178 ? 12.875 -10.426 -0.561 1.00 69.75 178 SER A N 1
ATOM 1413 C CA . SER A 1 178 ? 11.439 -10.563 -0.848 1.00 69.75 178 SER A CA 1
ATOM 1414 C C . SER A 1 178 ? 11.118 -11.913 -1.492 1.00 69.75 178 SER A C 1
ATOM 1416 O O . SER A 1 178 ? 10.591 -11.971 -2.596 1.00 69.75 178 SER A O 1
ATOM 1418 N N . LYS A 1 179 ? 11.466 -13.025 -0.833 1.00 70.50 179 LYS A N 1
ATOM 1419 C CA . LYS A 1 179 ? 11.406 -14.364 -1.460 1.00 70.50 179 LYS A CA 1
ATOM 1420 C C . LYS A 1 179 ? 10.000 -14.946 -1.628 1.00 70.50 179 LYS A C 1
ATOM 1422 O O . LYS A 1 179 ? 9.820 -15.869 -2.410 1.00 70.50 179 LYS A O 1
ATOM 1427 N N . ARG A 1 180 ? 9.028 -14.466 -0.851 1.00 70.31 180 ARG A N 1
ATOM 1428 C CA . ARG A 1 180 ? 7.637 -14.962 -0.848 1.00 70.31 180 ARG A CA 1
ATOM 1429 C C . ARG A 1 180 ? 6.654 -13.982 -1.488 1.00 70.31 180 ARG A C 1
ATOM 1431 O O . ARG A 1 180 ? 5.457 -14.238 -1.498 1.00 70.31 180 ARG A O 1
ATOM 1438 N N . THR A 1 181 ? 7.171 -12.869 -1.995 1.00 72.19 181 THR A N 1
ATOM 1439 C CA . THR A 1 181 ? 6.395 -11.698 -2.385 1.00 72.19 181 THR A CA 1
ATOM 1440 C C . THR A 1 181 ? 6.523 -11.479 -3.876 1.00 72.19 181 THR A C 1
ATOM 1442 O O . THR A 1 181 ? 7.640 -11.384 -4.382 1.00 72.19 181 THR A O 1
ATOM 1445 N N . VAL A 1 182 ? 5.380 -11.345 -4.547 1.00 77.19 182 VAL A N 1
ATOM 1446 C CA . VAL A 1 182 ? 5.338 -10.896 -5.939 1.00 77.19 182 VAL A CA 1
ATOM 1447 C C . VAL A 1 182 ? 5.632 -9.397 -5.970 1.00 77.19 182 VAL A C 1
ATOM 1449 O O . VAL A 1 182 ? 4.994 -8.620 -5.255 1.00 77.19 182 VAL A O 1
ATOM 1452 N N . VAL A 1 183 ? 6.621 -8.999 -6.763 1.00 79.00 183 VAL A N 1
ATOM 1453 C CA . VAL A 1 183 ? 7.075 -7.621 -6.930 1.00 79.00 183 VAL A CA 1
ATOM 1454 C C . VAL A 1 183 ? 6.657 -7.135 -8.309 1.00 79.00 183 VAL A C 1
ATOM 1456 O O . VAL A 1 183 ? 7.053 -7.701 -9.322 1.00 79.00 183 VAL A O 1
ATOM 1459 N N . TYR A 1 184 ? 5.889 -6.051 -8.325 1.00 82.06 184 TYR A N 1
ATOM 1460 C CA . TYR A 1 184 ? 5.506 -5.325 -9.533 1.00 82.06 184 TYR A CA 1
ATOM 1461 C C . TYR A 1 184 ? 6.257 -3.996 -9.575 1.00 82.06 184 TYR A C 1
ATOM 1463 O O . TYR A 1 184 ? 6.304 -3.279 -8.568 1.00 82.06 184 TYR A O 1
ATOM 1471 N N . VAL A 1 185 ? 6.805 -3.633 -10.737 1.00 81.81 185 VAL A N 1
ATOM 1472 C CA . VAL A 1 185 ? 7.487 -2.345 -10.935 1.00 81.81 185 VAL A CA 1
ATOM 1473 C C . VAL A 1 185 ? 6.744 -1.504 -11.969 1.00 81.81 185 VAL A C 1
ATOM 1475 O O . VAL A 1 185 ? 6.592 -1.898 -13.124 1.00 81.81 185 VAL A O 1
ATOM 1478 N N . THR A 1 186 ? 6.324 -0.303 -11.562 1.00 78.31 186 THR A N 1
ATOM 1479 C CA . THR A 1 186 ? 5.761 0.727 -12.450 1.00 78.31 186 THR A CA 1
ATOM 1480 C C . THR A 1 186 ? 6.755 1.883 -12.609 1.00 78.31 186 THR A C 1
ATOM 1482 O O . THR A 1 186 ? 6.770 2.791 -11.773 1.00 78.31 186 THR A O 1
ATOM 1485 N N . ASP A 1 187 ? 7.564 1.885 -13.679 1.00 73.31 187 ASP A N 1
ATOM 1486 C CA . ASP A 1 187 ? 8.650 2.874 -13.881 1.00 73.31 187 ASP A CA 1
ATOM 1487 C C . ASP A 1 187 ? 8.626 3.579 -15.257 1.00 73.31 187 ASP A C 1
ATOM 1489 O O . ASP A 1 187 ? 9.652 3.959 -15.811 1.00 73.31 187 ASP A O 1
ATOM 1493 N N . GLY A 1 188 ? 7.436 3.778 -15.837 1.00 75.06 188 GLY A N 1
ATOM 1494 C CA . GLY A 1 188 ? 7.288 4.557 -17.079 1.00 75.06 188 GLY A CA 1
ATOM 1495 C C . GLY A 1 188 ? 7.814 3.853 -18.333 1.00 75.06 188 GLY A C 1
ATOM 1496 O O . GLY A 1 188 ? 8.354 4.508 -19.225 1.00 75.06 188 GLY A O 1
ATOM 1497 N N . TRP A 1 189 ? 7.645 2.534 -18.382 1.00 78.56 189 TRP A N 1
ATOM 1498 C CA . TRP A 1 189 ? 8.090 1.637 -19.443 1.00 78.56 189 TRP A CA 1
ATOM 1499 C C . TRP A 1 189 ? 7.727 2.115 -20.855 1.00 78.56 189 TRP A C 1
ATOM 1501 O O . TRP A 1 189 ? 6.576 2.451 -21.128 1.00 78.56 189 TRP A O 1
ATOM 1511 N N . ARG A 1 190 ? 8.711 2.115 -21.766 1.00 80.75 190 ARG A N 1
ATOM 1512 C CA . ARG A 1 190 ? 8.547 2.583 -23.159 1.00 80.75 190 ARG A CA 1
ATOM 1513 C C . ARG A 1 190 ? 8.803 1.527 -24.221 1.00 80.75 190 ARG A C 1
ATOM 1515 O O . ARG A 1 190 ? 8.363 1.698 -25.352 1.00 80.75 190 ARG A O 1
ATOM 1522 N N . THR A 1 191 ? 9.530 0.464 -23.887 1.00 82.81 191 THR A N 1
ATOM 1523 C CA . THR A 1 191 ? 9.957 -0.537 -24.865 1.00 82.81 191 THR A CA 1
ATOM 1524 C C . THR A 1 191 ? 9.730 -1.945 -24.323 1.00 82.81 191 THR A C 1
ATOM 1526 O O . THR A 1 191 ? 10.035 -2.240 -23.168 1.00 82.81 191 THR A O 1
ATOM 1529 N N . VAL A 1 192 ? 9.203 -2.827 -25.176 1.00 89.50 192 VAL A N 1
ATOM 1530 C CA . VAL A 1 192 ? 8.987 -4.246 -24.849 1.00 89.50 192 VAL A CA 1
ATOM 1531 C C . VAL A 1 192 ? 10.295 -4.956 -24.463 1.00 89.50 192 VAL A C 1
ATOM 1533 O O . VAL A 1 192 ? 10.286 -5.668 -23.461 1.00 89.50 192 VAL A O 1
ATOM 1536 N N . PRO A 1 193 ? 11.441 -4.744 -25.150 1.00 88.25 193 PRO A N 1
ATOM 1537 C CA . PRO A 1 193 ? 12.694 -5.391 -24.761 1.00 88.25 193 PRO A CA 1
ATOM 1538 C C . PRO A 1 193 ? 13.145 -5.062 -23.334 1.00 88.25 193 PRO A C 1
ATOM 1540 O O . PRO A 1 193 ? 13.633 -5.949 -22.638 1.00 88.25 193 PRO A O 1
ATOM 1543 N N . ALA A 1 194 ? 12.960 -3.817 -22.876 1.00 83.88 194 ALA A N 1
ATOM 1544 C CA . ALA A 1 194 ? 13.302 -3.440 -21.506 1.00 83.88 194 ALA A CA 1
ATOM 1545 C C . ALA A 1 194 ? 12.412 -4.167 -20.489 1.00 83.88 194 ALA A C 1
ATOM 1547 O O . ALA A 1 194 ? 12.931 -4.743 -19.538 1.00 83.88 194 ALA A O 1
ATOM 1548 N N . MET A 1 195 ? 11.097 -4.203 -20.733 1.00 87.7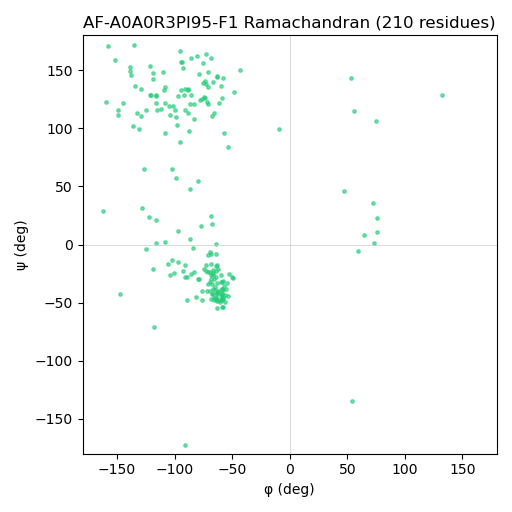5 195 MET A N 1
ATOM 1549 C CA . MET A 1 195 ? 10.126 -4.901 -19.882 1.00 87.75 195 MET A CA 1
ATOM 1550 C C . MET A 1 195 ? 10.466 -6.391 -19.751 1.00 87.75 195 MET A C 1
ATOM 1552 O O . MET A 1 195 ? 10.644 -6.894 -18.642 1.00 87.75 195 MET A O 1
ATOM 1556 N N . VAL A 1 196 ? 10.631 -7.081 -20.886 1.00 91.75 196 VAL A N 1
ATOM 1557 C CA . VAL A 1 196 ? 10.947 -8.518 -20.927 1.00 91.75 196 VAL A CA 1
ATOM 1558 C C . VAL A 1 196 ? 12.247 -8.801 -20.189 1.00 91.75 196 VAL A C 1
ATOM 1560 O O . VAL A 1 196 ? 12.287 -9.684 -19.335 1.00 91.75 196 VAL A O 1
ATOM 1563 N N . ARG A 1 197 ? 13.297 -8.022 -20.466 1.00 88.12 197 ARG A N 1
ATOM 1564 C CA . ARG A 1 197 ? 14.593 -8.202 -19.814 1.00 88.12 197 ARG A CA 1
ATOM 1565 C C . ARG A 1 197 ? 14.484 -8.088 -18.295 1.00 88.12 197 ARG A C 1
ATOM 1567 O O . ARG A 1 197 ? 15.022 -8.931 -17.596 1.00 88.12 197 ARG A O 1
ATOM 1574 N N . THR A 1 198 ? 13.770 -7.092 -17.776 1.00 86.81 198 THR A N 1
ATOM 1575 C CA . THR A 1 198 ? 13.667 -6.893 -16.319 1.00 86.81 198 THR A CA 1
ATOM 1576 C C . THR A 1 198 ? 12.914 -8.002 -15.587 1.00 86.81 198 THR A C 1
ATOM 1578 O O . THR A 1 198 ? 13.194 -8.240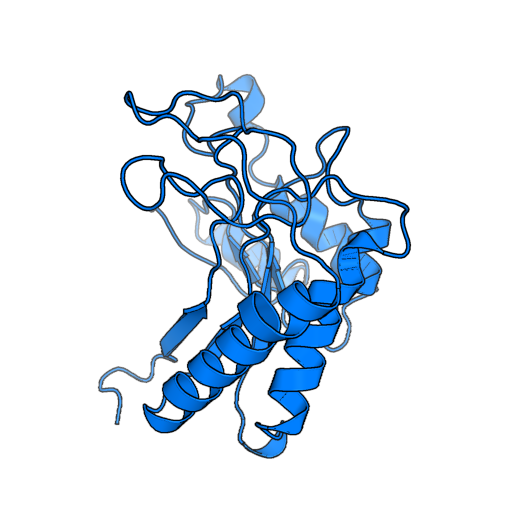 -14.412 1.00 86.81 198 THR A O 1
ATOM 1581 N N . VAL A 1 199 ? 12.000 -8.693 -16.274 1.00 90.69 199 VAL A N 1
ATOM 1582 C CA . VAL A 1 199 ? 11.327 -9.889 -15.746 1.00 90.69 199 VAL A CA 1
ATOM 1583 C C . VAL A 1 199 ? 12.261 -11.099 -15.805 1.00 90.69 199 VAL A C 1
ATOM 1585 O O . VAL A 1 199 ? 12.430 -11.797 -14.810 1.00 90.69 199 VAL A O 1
ATOM 1588 N N . VAL A 1 200 ? 12.919 -11.324 -16.948 1.00 92.06 200 VAL A N 1
ATOM 1589 C CA . VAL A 1 200 ? 13.847 -12.455 -17.148 1.00 92.06 200 VAL A CA 1
ATOM 1590 C C . VAL A 1 200 ? 15.052 -12.382 -16.208 1.00 92.06 200 VAL A C 1
ATOM 1592 O O . VAL A 1 200 ? 15.440 -13.396 -15.635 1.00 92.06 200 VAL A O 1
ATOM 1595 N N . ASP A 1 201 ? 15.597 -11.184 -15.992 1.00 89.12 201 ASP A N 1
ATOM 1596 C CA . ASP A 1 201 ? 16.710 -10.937 -15.067 1.00 89.12 201 ASP A CA 1
ATOM 1597 C C . ASP A 1 201 ? 16.278 -11.111 -13.588 1.00 89.12 201 ASP A C 1
ATOM 1599 O O . ASP A 1 201 ? 17.107 -11.072 -12.678 1.00 89.12 201 ASP A O 1
ATOM 1603 N N . GLY A 1 202 ? 14.981 -11.325 -13.326 1.00 87.06 202 GLY A N 1
ATOM 1604 C CA . GLY A 1 202 ? 14.423 -11.569 -11.997 1.00 87.06 202 GLY A CA 1
ATOM 1605 C C . GLY A 1 202 ? 14.321 -10.319 -11.126 1.00 87.06 202 GLY A C 1
ATOM 1606 O O . GLY A 1 202 ? 14.048 -10.435 -9.928 1.00 87.06 202 GLY A O 1
ATOM 1607 N N . THR A 1 203 ? 14.533 -9.133 -11.703 1.00 84.75 203 THR A N 1
ATOM 1608 C CA . THR A 1 203 ? 14.483 -7.852 -10.990 1.00 84.75 203 THR A CA 1
ATOM 1609 C C . THR A 1 203 ? 13.066 -7.510 -10.525 1.00 84.75 203 THR A C 1
ATOM 1611 O O . THR A 1 203 ? 12.892 -6.924 -9.458 1.00 84.75 203 THR A O 1
ATOM 1614 N N . THR A 1 204 ? 12.055 -7.899 -11.299 1.00 85.44 204 THR A N 1
ATOM 1615 C CA . THR A 1 204 ? 10.625 -7.786 -10.975 1.00 85.44 204 THR A CA 1
ATOM 1616 C C . THR A 1 204 ? 9.915 -9.064 -11.420 1.00 85.44 204 THR A C 1
ATOM 1618 O O . THR A 1 204 ? 10.387 -9.723 -12.341 1.00 85.44 204 THR A O 1
ATOM 1621 N N . ASP A 1 205 ? 8.803 -9.430 -10.783 1.00 86.06 205 ASP A N 1
ATOM 1622 C CA . ASP A 1 205 ? 7.978 -10.553 -11.255 1.00 86.06 205 ASP A CA 1
ATOM 1623 C C . ASP A 1 205 ? 7.089 -10.138 -12.426 1.00 86.06 205 ASP A C 1
ATOM 1625 O O . ASP A 1 205 ? 6.766 -10.960 -13.278 1.00 86.06 205 ASP A O 1
ATOM 1629 N N . ASP A 1 206 ? 6.691 -8.864 -12.464 1.00 87.69 206 ASP A N 1
ATOM 1630 C CA . ASP A 1 206 ? 5.764 -8.359 -13.472 1.00 87.69 206 ASP A CA 1
ATOM 1631 C C . ASP A 1 206 ? 5.878 -6.827 -13.652 1.00 87.69 206 ASP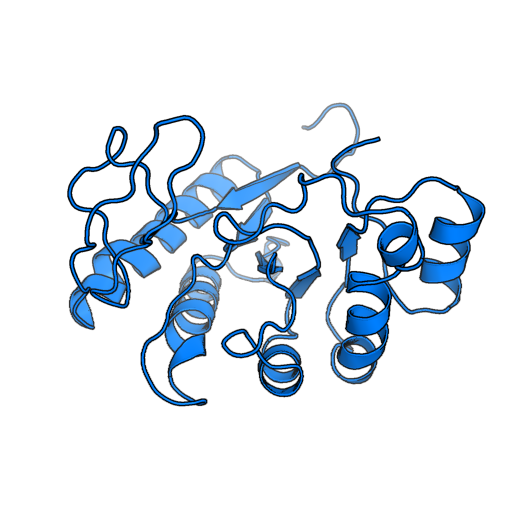 A C 1
ATOM 1633 O O . ASP A 1 206 ? 6.577 -6.125 -12.903 1.00 87.69 206 ASP A O 1
ATOM 1637 N N . ILE A 1 207 ? 5.206 -6.307 -14.677 1.00 87.31 207 ILE A N 1
ATOM 1638 C CA . ILE A 1 207 ? 5.320 -4.949 -15.207 1.00 87.31 207 ILE A CA 1
ATOM 1639 C C . ILE A 1 207 ? 4.036 -4.171 -14.931 1.00 87.31 207 ILE A C 1
ATOM 1641 O O . ILE A 1 207 ? 2.967 -4.463 -15.461 1.00 87.31 207 ILE A O 1
ATOM 1645 N N . GLY A 1 208 ? 4.150 -3.116 -14.129 1.00 83.00 208 GLY A N 1
ATOM 1646 C CA . GLY A 1 208 ? 3.042 -2.204 -13.882 1.00 83.00 208 GLY A CA 1
ATOM 1647 C C . GLY A 1 208 ? 2.985 -1.070 -14.908 1.00 83.00 208 GLY A C 1
ATOM 1648 O O . GLY A 1 208 ? 3.989 -0.414 -15.201 1.00 83.00 208 GLY A O 1
ATOM 1649 N N . PHE A 1 209 ? 1.789 -0.800 -15.430 1.00 82.12 209 PHE A N 1
ATOM 1650 C CA . PHE A 1 209 ? 1.515 0.319 -16.332 1.00 82.12 209 PHE A CA 1
ATOM 1651 C C . PHE A 1 209 ? 0.658 1.385 -15.645 1.00 82.12 209 PHE A C 1
ATOM 1653 O O . PHE A 1 209 ? -0.189 1.089 -14.807 1.00 82.12 209 PHE A O 1
ATOM 1660 N N . GLY A 1 210 ? 0.852 2.651 -16.024 1.00 76.06 210 GLY A N 1
ATOM 1661 C CA . GLY A 1 210 ? 0.014 3.752 -15.530 1.00 76.06 210 GLY A CA 1
ATOM 1662 C C . GLY A 1 210 ? -0.184 4.877 -16.541 1.00 76.06 210 GLY A C 1
ATOM 1663 O O . GLY A 1 210 ? -1.291 5.371 -16.712 1.00 76.06 210 GLY A O 1
ATOM 1664 N N . ARG A 1 211 ? 0.882 5.271 -17.241 1.00 66.00 211 ARG A N 1
ATOM 1665 C CA . ARG A 1 211 ? 0.833 6.145 -18.420 1.00 66.00 211 ARG A CA 1
ATOM 1666 C C . ARG A 1 211 ? 1.638 5.466 -19.522 1.00 66.00 211 ARG A C 1
ATOM 1668 O O . ARG A 1 211 ? 2.737 4.999 -19.221 1.00 66.00 211 ARG A O 1
ATOM 1675 N N . LEU A 1 212 ? 1.096 5.426 -20.734 1.00 55.75 212 LEU A N 1
ATOM 1676 C CA . LEU A 1 212 ? 1.802 5.016 -21.951 1.00 55.75 212 LEU A CA 1
ATOM 1677 C C . LEU A 1 212 ? 2.340 6.269 -22.663 1.00 55.75 212 LEU A C 1
ATOM 1679 O O . LEU A 1 212 ? 1.634 7.302 -22.631 1.00 55.75 212 LEU A O 1
#

Solvent-accessible surface area (backbone ato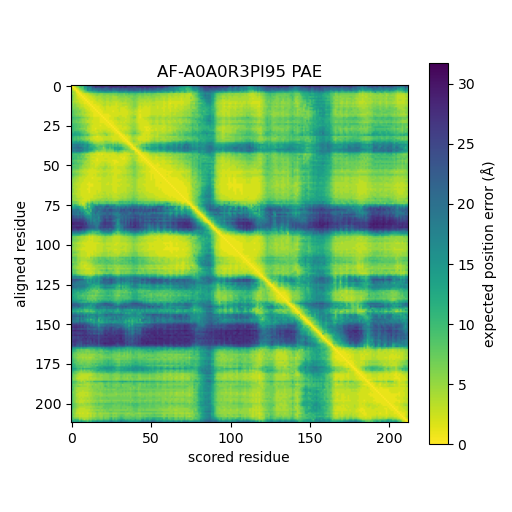ms only — not comparable to full-atom values): 12371 Å² total; per-residue (Å²): 132,74,92,76,81,64,86,58,65,45,77,48,72,59,51,28,35,68,32,43,34,90,81,38,61,70,24,52,19,76,29,60,64,52,41,94,54,78,53,95,89,41,48,35,33,57,15,46,57,54,50,79,68,45,44,45,61,72,42,36,52,48,51,34,52,52,48,54,51,36,47,76,72,72,35,31,40,33,41,42,53,80,47,86,69,79,53,65,65,92,79,55,68,50,50,66,60,52,50,34,52,53,53,34,46,75,77,47,54,67,90,76,67,60,48,67,29,36,38,46,28,70,70,76,45,102,89,46,66,48,73,72,62,51,49,75,54,41,70,28,38,36,46,41,75,43,40,93,90,54,58,78,74,64,88,62,58,72,87,58,61,77,55,81,40,70,57,52,64,46,30,60,69,39,42,85,67,24,82,84,28,70,33,34,43,34,64,72,73,86,50,68,70,60,55,53,46,40,38,75,73,60,43,26,74,45,81,43,84,90,65,129

Radius of gyration: 17.9 Å; Cα contacts (8 Å, |Δi|>4): 326; chains: 1; bounding box: 38×46×45 Å

pLDDT: mean 71.8, std 17.51, range [26.58, 94.12]

Secondary structure (DSSP, 8-state):
--TTS---EEEE---GGGSBTTT-SS-EESS-------BTTB-BPPPEEPPHHHIIIIIIHHHHHHHHHHHHTT-EEEE--------S-TTTSSHHHHHHHHHHHHHS-GGGT--EEEEE-----TTS--HHHHHHTTTSEEE----SSS-TTS---HHHHT-TTTTHHHHHHHGGG-TTS-EEE-S----HHHHHHHHHTTS-SEE--S--

InterPro domains:
  IPR013785 Aldolase-type TIM barrel [G3DSA:3.20.20.70] (1-77)
  IPR013785 Aldolase-type TIM barrel [G3DSA:3.20.20.70] (89-212)
  IPR051799 NADH-dependent flavin oxidoreductase [PTHR43656] (90-211)